Protein AF-A0A0D6LE52-F1 (afdb_monomer)

Secondary structure (DSSP, 8-state):
-PPP----------------HHHHHHHHHHT--HHHHHHHHHHH-SS------HHHHTS-HHHHHHHS-GGGSPPPGGG--SSS--SS---BSSS--SSSPBPPSSPPPPPP----PPTT-SS-TT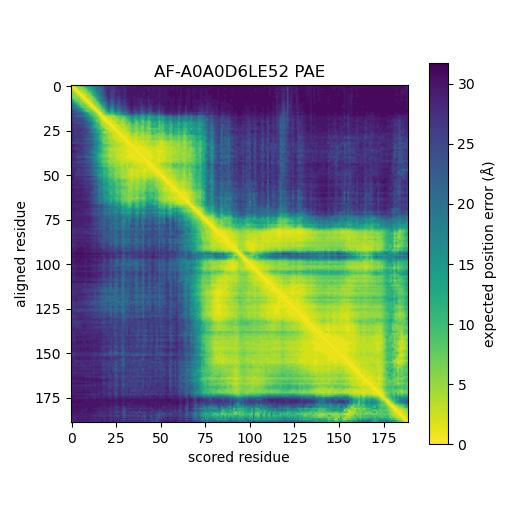TT----S---PPPS-HHHHHHHHHHH--EEEEE---GGGGG--SS-----S----EEEEE---

Nearest PDB structures (foldseek):
  3s3r-assembly2_B  TM=9.341E-01  e=1.257E-08  Schistosoma mansoni
  5ogq-assembly3_C  TM=9.200E-01  e=1.866E-08  Schistosoma mansoni
  1sp4-assembly1_B  TM=9.034E-01  e=5.717E-08  Bos taurus
  1the-assembly1_B-2  TM=9.015E-01  e=9.065E-08  Rattus norvegicus
  1qdq-assembly1_A  TM=8.859E-01  e=4.404E-07  Bos taurus

Organism: NCBI:txid53326

InterPro domains:
  IPR000668 Peptidase C1A, papain C-terminal [PF00112] (86-176)
  IPR000668 Peptidase C1A, papain C-terminal [SM00645] (20-189)
  IPR038765 Papain-like cysteine peptidase superfamily [SSF54001] (82-176)

pLDDT: mean 77.39, std 17.06, range [30.56, 97.38]

Radius of gyration: 26.75 Å; Cα contacts (8 Å, |Δi|>4): 126; chains: 1; bounding box: 63×82×51 Å

Solvent-accessible surface area (backbone atoms only — not comparable to full-atom values): 13052 Å² total; per-residue (Å²): 140,87,86,87,84,87,83,87,82,86,77,84,81,82,77,74,79,84,72,55,67,71,59,52,54,48,56,57,54,71,71,44,56,76,68,60,35,34,51,49,52,46,68,76,43,86,89,61,87,64,74,88,51,75,83,62,67,76,49,56,69,75,56,56,55,64,71,41,56,75,95,65,49,78,73,56,74,92,61,61,54,74,49,73,45,76,90,69,79,82,51,29,78,81,55,92,47,89,86,35,57,61,53,72,94,66,82,78,76,85,74,82,91,71,91,61,42,49,91,86,50,92,61,54,46,82,78,66,66,84,77,76,96,75,86,81,85,76,61,93,48,67,71,54,45,52,50,42,37,79,72,78,39,70,46,83,46,74,48,76,36,35,79,70,58,66,71,66,86,80,86,81,93,78,88,90,74,92,70,48,72,47,75,50,75,52,72,87,132

Sequence (189 aa):
MKFVVLAACVLAAVSATYIPPSKRVLREAEQLTGLELVEYVNKAQNLFKTSLSPRFAQYPDEIKKRLMGSKHVAIPEEFRAGCKPYPYAPCEHHDNATRYQPCPSDIYPTNKCEHSCQAGYPTSYENDKHFGATAYAVSRKVADIQKEIMTNGPVEVSYNVYEDFEHYTGGIYVVSRAVGNLTIRIEEK

Structure (mmCIF, N/CA/C/O backbone):
data_AF-A0A0D6LE52-F1
#
_entry.id   AF-A0A0D6LE52-F1
#
loop_
_atom_site.group_PDB
_atom_site.id
_atom_site.type_symbol
_atom_site.label_atom_id
_atom_site.label_alt_id
_atom_site.label_comp_id
_atom_site.label_asym_id
_atom_site.label_entity_id
_atom_site.label_seq_id
_atom_site.pdbx_PDB_ins_code
_atom_site.Cartn_x
_atom_site.Cartn_y
_a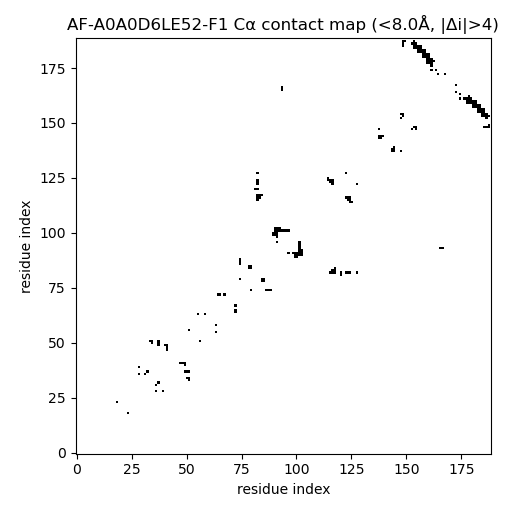tom_site.Cartn_z
_atom_site.occupancy
_atom_site.B_iso_or_equiv
_atom_site.auth_seq_id
_atom_site.auth_comp_id
_atom_site.auth_asym_id
_atom_site.auth_atom_id
_atom_site.pdbx_PDB_model_num
ATOM 1 N N . MET A 1 1 ? -41.280 -46.927 28.649 1.00 35.56 1 MET A N 1
ATOM 2 C CA . MET A 1 1 ? -40.261 -46.443 27.692 1.00 35.56 1 MET A CA 1
ATOM 3 C C . MET A 1 1 ? -40.964 -45.584 26.651 1.00 35.56 1 MET A C 1
ATOM 5 O O . MET A 1 1 ? -41.811 -46.108 25.944 1.00 35.56 1 MET A O 1
ATOM 9 N N . LYS A 1 2 ? -40.716 -44.268 26.631 1.00 30.56 2 LYS A N 1
ATOM 10 C CA . LYS A 1 2 ? -41.263 -43.330 25.634 1.00 30.56 2 LYS A CA 1
ATOM 11 C C . LYS A 1 2 ? -40.147 -43.007 24.637 1.00 30.56 2 LYS A C 1
ATOM 13 O O . LYS A 1 2 ? -39.092 -42.559 25.072 1.00 30.56 2 LYS A O 1
ATOM 18 N N . PHE A 1 3 ? -40.380 -43.237 23.347 1.00 33.97 3 PHE A N 1
ATOM 19 C CA . PHE A 1 3 ? -39.517 -42.762 22.266 1.00 33.97 3 PHE A CA 1
ATOM 20 C C . PHE A 1 3 ? -40.107 -41.488 21.651 1.00 33.97 3 PHE A C 1
ATOM 22 O O . PHE A 1 3 ? -41.316 -41.367 21.466 1.00 33.97 3 PHE A O 1
ATOM 29 N N . VAL A 1 4 ? -39.209 -40.544 21.396 1.00 37.66 4 VAL A N 1
ATOM 30 C CA . VAL A 1 4 ? -39.393 -39.213 20.811 1.00 37.66 4 VAL A CA 1
ATOM 31 C C . VAL A 1 4 ? -39.251 -39.312 19.293 1.00 37.66 4 VAL A C 1
ATOM 33 O O . VAL A 1 4 ? -38.293 -39.942 18.861 1.00 37.66 4 VAL A O 1
ATOM 36 N N . VAL A 1 5 ? -40.086 -38.616 18.506 1.00 37.94 5 VAL A N 1
ATOM 37 C CA . VAL A 1 5 ? -39.674 -38.074 17.192 1.00 37.94 5 VAL A CA 1
ATOM 38 C C . VAL A 1 5 ? -40.324 -36.703 16.928 1.00 37.94 5 VAL A C 1
ATOM 40 O O . VAL A 1 5 ? -41.537 -36.579 16.811 1.00 37.94 5 VAL A O 1
ATOM 43 N N . LEU A 1 6 ? -39.429 -35.710 16.888 1.00 36.81 6 LEU A N 1
ATOM 44 C CA . LEU A 1 6 ? -39.360 -34.408 16.205 1.00 36.81 6 LEU A CA 1
ATOM 45 C C . LEU A 1 6 ? -40.612 -33.725 15.611 1.00 36.81 6 LEU A C 1
ATOM 47 O O . LEU A 1 6 ? -41.174 -34.167 14.615 1.00 36.81 6 LEU A O 1
ATOM 51 N N . ALA A 1 7 ? -40.862 -32.500 16.093 1.00 38.03 7 ALA A N 1
ATOM 52 C CA . ALA A 1 7 ? -41.510 -31.421 15.346 1.00 38.03 7 ALA A CA 1
ATOM 53 C C . ALA A 1 7 ? -40.446 -30.391 14.917 1.00 38.03 7 ALA A C 1
ATOM 55 O O . ALA A 1 7 ? -39.718 -29.859 15.757 1.00 38.03 7 ALA A O 1
ATOM 56 N N . ALA A 1 8 ? -40.345 -30.120 13.615 1.00 38.25 8 ALA A N 1
ATOM 57 C CA . ALA A 1 8 ? -39.481 -29.086 13.053 1.00 38.25 8 ALA A CA 1
ATOM 58 C C . ALA A 1 8 ? -40.240 -27.749 12.984 1.00 38.25 8 ALA A C 1
ATOM 60 O O . ALA A 1 8 ? -41.153 -27.592 12.177 1.00 38.25 8 ALA A O 1
ATOM 61 N N . CYS A 1 9 ? -39.857 -26.778 13.817 1.00 34.44 9 CYS A N 1
ATOM 62 C CA . CYS A 1 9 ? -40.268 -25.382 13.662 1.00 34.44 9 CYS A CA 1
ATOM 63 C C . CYS A 1 9 ? -39.286 -24.671 12.725 1.00 34.44 9 CYS A C 1
ATOM 65 O O . CYS A 1 9 ? -38.156 -24.376 13.111 1.00 34.44 9 CYS A O 1
ATOM 67 N N . VAL A 1 10 ? -39.726 -24.364 11.506 1.00 44.38 10 VAL A N 1
ATOM 68 C CA . VAL A 1 10 ? -39.046 -23.406 10.627 1.00 44.38 10 VAL A CA 1
ATOM 69 C C . VAL A 1 10 ? -39.475 -22.005 11.063 1.00 44.38 10 VAL A C 1
ATOM 71 O O . VAL A 1 10 ? -40.564 -21.551 10.726 1.00 44.38 10 VAL A O 1
ATOM 74 N N . LEU A 1 11 ? -38.636 -21.321 11.842 1.00 42.09 11 LEU A N 1
ATOM 75 C CA . LEU A 1 11 ? -38.770 -19.883 12.076 1.00 42.09 11 LEU A CA 1
ATOM 76 C C . LEU A 1 11 ? -37.924 -19.150 11.033 1.00 42.09 11 LEU A C 1
ATOM 78 O O . LEU A 1 11 ? -36.702 -19.081 11.144 1.00 42.09 11 LEU A O 1
ATOM 82 N N . ALA A 1 12 ? -38.582 -18.603 10.014 1.00 44.22 12 ALA A N 1
ATOM 83 C CA . ALA A 1 12 ? -37.984 -17.599 9.148 1.00 44.22 12 ALA A CA 1
ATOM 84 C C . ALA A 1 12 ? -37.854 -16.287 9.942 1.00 44.22 12 ALA A C 1
ATOM 86 O O . ALA A 1 12 ? -38.848 -15.613 10.210 1.00 44.22 12 ALA A O 1
ATOM 87 N N . ALA A 1 13 ? -36.635 -15.933 10.346 1.00 47.59 13 ALA A N 1
ATOM 88 C CA . ALA A 1 13 ? -36.348 -14.629 10.927 1.00 47.59 13 ALA A CA 1
ATOM 89 C C . ALA A 1 13 ? -36.096 -13.619 9.798 1.00 47.59 13 ALA A C 1
ATOM 91 O O . ALA A 1 13 ? -35.039 -13.623 9.170 1.00 47.59 13 ALA A O 1
ATOM 92 N N . VAL A 1 14 ? -37.070 -12.743 9.543 1.00 47.25 14 VAL A N 1
ATOM 93 C CA . VAL A 1 14 ? -36.854 -11.509 8.779 1.00 47.25 14 VAL A CA 1
ATOM 94 C C . VAL A 1 14 ? -36.155 -10.525 9.716 1.00 47.25 14 VAL A C 1
ATOM 96 O O . VAL A 1 14 ? -36.789 -9.889 10.557 1.00 47.25 14 VAL A O 1
ATOM 99 N N . SER A 1 15 ? -34.834 -10.420 9.623 1.00 47.69 15 SER A N 1
ATOM 100 C CA . SER A 1 15 ? -34.057 -9.418 10.349 1.00 47.69 15 SER A CA 1
ATOM 101 C C . SER A 1 15 ? -34.220 -8.051 9.679 1.00 47.69 15 SER A C 1
ATOM 103 O O . SER A 1 15 ? -33.422 -7.643 8.840 1.00 47.69 15 SER A O 1
ATOM 105 N N . ALA A 1 16 ? -35.255 -7.307 10.080 1.00 54.25 16 ALA A N 1
ATOM 106 C CA . ALA A 1 16 ? -35.238 -5.855 9.943 1.00 54.25 16 ALA A CA 1
ATOM 107 C C . ALA A 1 16 ? -34.002 -5.340 10.700 1.00 54.25 16 ALA A C 1
ATOM 109 O O . ALA A 1 16 ? -33.892 -5.519 11.914 1.00 54.25 16 ALA A O 1
ATOM 110 N N . THR A 1 17 ? -33.030 -4.776 9.984 1.00 61.62 17 THR A N 1
ATOM 111 C CA . THR A 1 17 ? -31.760 -4.320 10.559 1.00 61.62 17 THR A CA 1
ATOM 112 C C . THR A 1 17 ? -32.027 -3.295 11.659 1.00 61.62 17 THR A C 1
ATOM 114 O O . THR A 1 17 ? -32.441 -2.168 11.379 1.00 61.62 17 THR A O 1
ATOM 117 N N . TYR A 1 18 ? -31.807 -3.676 12.916 1.00 66.38 18 TYR A N 1
ATOM 118 C CA . TYR A 1 18 ? -31.914 -2.768 14.051 1.00 66.38 18 TYR A CA 1
ATOM 119 C C . TYR A 1 18 ? -30.826 -1.692 13.940 1.00 66.38 18 TYR A C 1
ATOM 121 O O . TYR A 1 18 ? -29.635 -1.972 14.078 1.00 66.38 18 TYR A O 1
ATOM 129 N N . ILE A 1 19 ? -31.234 -0.453 13.656 1.00 57.97 19 ILE A N 1
ATOM 130 C CA . ILE A 1 19 ? -30.330 0.697 13.613 1.00 57.97 19 ILE A CA 1
ATOM 131 C C . ILE A 1 19 ? -30.276 1.288 15.025 1.00 57.97 19 ILE A C 1
ATOM 133 O O . ILE A 1 19 ? -31.310 1.743 15.520 1.00 57.97 19 ILE A O 1
ATOM 137 N N . PRO A 1 20 ? -29.103 1.318 15.681 1.00 61.28 20 PRO A N 1
ATOM 138 C CA . PRO A 1 20 ? -28.990 1.903 17.005 1.00 61.28 20 PRO A CA 1
ATOM 139 C C . PRO A 1 20 ? -29.353 3.400 16.957 1.00 61.28 20 PRO A C 1
ATOM 141 O O . PRO A 1 20 ? -28.996 4.078 15.987 1.00 61.28 20 PRO A O 1
ATOM 144 N N . PRO A 1 21 ? -30.015 3.944 17.995 1.00 61.69 21 PRO A N 1
ATOM 145 C CA . PRO A 1 21 ? -30.499 5.327 18.012 1.00 61.69 21 PRO A CA 1
ATOM 146 C C . PRO A 1 21 ? -29.420 6.365 17.685 1.00 61.69 21 PRO A C 1
ATOM 148 O O . PRO A 1 21 ? -29.677 7.304 16.941 1.00 61.69 21 PRO A O 1
ATOM 151 N N . SER A 1 22 ? -28.185 6.147 18.148 1.00 58.00 22 SER A N 1
ATOM 152 C CA . SER A 1 22 ? -27.044 7.020 17.848 1.00 58.00 22 SER A CA 1
ATOM 153 C C . SER A 1 22 ? -26.731 7.114 16.352 1.00 58.00 22 SER A C 1
ATOM 155 O O . SER A 1 22 ? -26.428 8.194 15.856 1.00 58.00 22 SER A O 1
ATOM 157 N N . LYS A 1 23 ? -26.856 6.009 15.605 1.00 60.94 23 LYS A N 1
ATOM 158 C CA . LYS A 1 23 ? -26.668 6.003 14.146 1.00 60.94 23 LYS A CA 1
ATOM 159 C C . LYS A 1 23 ? -27.831 6.662 13.410 1.00 60.94 23 LYS A C 1
ATOM 161 O O . LYS A 1 23 ? -27.607 7.252 12.361 1.00 60.94 23 LYS A O 1
ATOM 166 N N . ARG A 1 24 ? -29.057 6.576 13.937 1.00 65.31 24 ARG A N 1
ATOM 167 C CA . ARG A 1 24 ? -30.214 7.275 13.355 1.00 65.31 24 ARG A CA 1
ATOM 168 C C . ARG A 1 24 ? -30.065 8.792 13.500 1.00 65.31 24 ARG A C 1
ATOM 170 O O . ARG A 1 24 ? -30.196 9.500 12.513 1.00 65.31 24 ARG A O 1
ATOM 177 N N . VAL A 1 25 ? -29.685 9.250 14.692 1.00 70.25 25 VAL A N 1
ATOM 178 C CA . VAL A 1 25 ? -29.407 10.664 14.985 1.00 70.25 25 VAL A CA 1
ATOM 179 C C . VAL A 1 25 ? -28.283 11.216 14.099 1.00 70.25 25 VAL A C 1
ATOM 181 O O . VAL A 1 25 ? -28.394 12.326 13.591 1.00 70.25 25 VAL A O 1
ATOM 184 N N . LEU A 1 26 ? -27.229 10.429 13.849 1.00 68.31 26 LEU A N 1
ATOM 185 C CA . LEU A 1 26 ? -26.165 10.814 12.913 1.00 68.31 26 LEU A CA 1
ATOM 186 C C . LEU A 1 26 ? -26.675 10.952 11.472 1.00 68.31 26 LEU A C 1
ATOM 188 O O . LEU A 1 26 ? -26.370 11.950 10.833 1.00 68.31 26 LEU A O 1
ATOM 192 N N . ARG A 1 27 ? -27.499 10.016 10.986 1.00 71.19 27 ARG A N 1
ATOM 193 C CA . ARG A 1 27 ? -28.079 10.090 9.632 1.00 71.19 27 ARG A CA 1
ATOM 194 C C . ARG A 1 27 ? -29.032 11.269 9.443 1.00 71.19 27 ARG A C 1
ATOM 196 O O . ARG A 1 27 ? -29.072 11.850 8.367 1.00 71.19 27 ARG A O 1
ATOM 203 N N . GLU A 1 28 ? -29.805 11.610 10.471 1.00 76.25 28 GLU A N 1
ATOM 204 C CA . GLU A 1 28 ? -30.678 12.790 10.447 1.00 76.25 28 GLU A CA 1
ATOM 205 C C . GLU A 1 28 ? -29.843 14.077 10.436 1.00 76.25 28 GLU A C 1
ATOM 207 O O . GLU A 1 28 ? -30.093 14.966 9.628 1.00 76.25 28 GLU A O 1
ATOM 212 N N . ALA A 1 29 ? -28.794 14.149 11.260 1.00 75.94 29 ALA A N 1
ATOM 213 C CA . ALA A 1 29 ? -27.884 15.292 11.296 1.00 75.94 29 ALA A CA 1
ATOM 214 C C . ALA A 1 29 ? -27.054 15.457 10.007 1.00 75.94 29 ALA A C 1
ATOM 216 O O . ALA A 1 29 ? -26.742 16.585 9.635 1.00 75.94 29 ALA A O 1
ATOM 217 N N . GLU A 1 30 ? -26.722 14.363 9.312 1.00 76.69 30 GLU A N 1
ATOM 218 C CA . GLU A 1 30 ? -26.006 14.367 8.023 1.00 76.69 30 GLU A CA 1
ATOM 219 C C . GLU A 1 30 ? -26.780 15.079 6.903 1.00 76.69 30 GLU A C 1
ATOM 221 O O . GLU A 1 30 ? -26.167 15.567 5.954 1.00 76.69 30 GLU A O 1
ATOM 226 N N . GLN A 1 31 ? -28.110 15.159 7.005 1.00 83.12 31 GLN A N 1
ATOM 227 C CA . GLN A 1 31 ? -28.959 15.838 6.020 1.00 83.12 31 GLN A CA 1
ATOM 228 C C . GLN A 1 31 ? -29.149 17.332 6.315 1.00 83.12 31 GLN A C 1
ATOM 230 O O . GLN A 1 31 ? -29.593 18.076 5.440 1.00 83.12 31 GLN A O 1
ATOM 235 N N . LEU A 1 32 ? -28.812 17.785 7.526 1.00 85.06 32 LEU A N 1
ATOM 236 C CA . LEU A 1 32 ? -28.982 19.178 7.926 1.00 85.06 32 LEU A CA 1
ATOM 237 C C . LEU A 1 32 ? -27.877 20.048 7.331 1.00 85.06 32 LEU A C 1
ATOM 239 O O . LEU A 1 32 ? -26.691 19.719 7.379 1.00 85.06 32 LEU A O 1
ATOM 243 N N . THR A 1 33 ? -28.255 21.220 6.830 1.00 82.44 33 THR A N 1
ATOM 244 C CA . THR A 1 33 ? -27.301 22.209 6.314 1.00 82.44 33 THR A CA 1
ATOM 245 C C . THR A 1 33 ? -27.617 23.605 6.844 1.00 82.44 33 THR A C 1
ATOM 247 O O . THR A 1 33 ? -28.667 23.849 7.439 1.00 82.44 33 THR A O 1
ATOM 250 N N . GLY A 1 34 ? -26.680 24.539 6.676 1.00 82.62 34 GLY A N 1
ATOM 251 C CA . GLY A 1 34 ? -26.899 25.946 7.014 1.00 82.62 34 GLY A CA 1
ATOM 252 C C . GLY A 1 34 ? -27.352 26.175 8.462 1.00 82.62 34 GLY A C 1
ATOM 253 O O . GLY A 1 34 ? -26.719 25.700 9.404 1.00 82.62 34 GLY A O 1
ATOM 254 N N . LEU A 1 35 ? -28.426 26.952 8.633 1.00 88.12 35 LEU A N 1
ATOM 255 C CA . LEU A 1 35 ? -28.957 27.339 9.946 1.00 88.12 35 LEU A CA 1
ATOM 256 C C . LEU A 1 35 ? -29.537 26.156 10.729 1.00 88.12 35 LEU A C 1
ATOM 258 O O . LEU A 1 35 ? -29.391 26.117 11.948 1.00 88.12 35 LEU A O 1
ATOM 262 N N . GLU A 1 36 ? -30.130 25.180 10.045 1.00 89.06 36 GLU A N 1
ATOM 263 C CA . GLU A 1 36 ? -30.746 24.013 10.686 1.00 89.06 36 GLU A CA 1
ATOM 264 C C . GLU A 1 36 ? -29.693 23.146 11.379 1.00 89.06 36 GLU A C 1
ATOM 266 O O . GLU A 1 36 ? -29.871 22.716 12.520 1.00 89.06 36 GLU A O 1
ATOM 271 N N . LEU A 1 37 ? -28.537 22.966 10.731 1.00 87.44 37 LEU A N 1
ATOM 272 C CA . LEU A 1 37 ? -27.403 22.271 11.332 1.00 87.44 37 LEU A CA 1
ATOM 273 C C . LEU A 1 37 ? -26.866 23.030 12.554 1.00 87.44 37 LEU A C 1
ATOM 275 O O . LEU A 1 37 ? -26.538 22.421 13.570 1.00 87.44 37 LEU A O 1
ATOM 279 N N . VAL A 1 38 ? -26.798 24.362 12.477 1.00 87.31 38 VAL A N 1
ATOM 280 C CA . VAL A 1 38 ? -26.351 25.209 13.594 1.00 87.31 38 VAL A CA 1
ATOM 281 C C . VAL A 1 38 ? -27.289 25.085 14.793 1.00 87.31 38 VAL A C 1
ATOM 283 O O . VAL A 1 38 ? -26.822 24.956 15.927 1.00 87.31 38 VAL A O 1
ATOM 286 N N . GLU A 1 39 ? -28.599 25.111 14.564 1.00 92.75 39 GLU A N 1
ATOM 287 C CA . GLU A 1 39 ? -29.595 24.961 15.623 1.00 92.75 39 GLU A CA 1
ATOM 288 C C . GLU A 1 39 ? -29.518 23.574 16.263 1.00 92.75 39 GLU A C 1
ATOM 290 O O . GLU A 1 39 ? -29.444 23.460 17.490 1.00 92.75 39 GLU A O 1
ATOM 295 N N . TYR A 1 40 ? -29.437 22.527 15.442 1.00 90.69 40 TYR A N 1
ATOM 296 C CA . TYR A 1 40 ? -29.275 21.160 15.916 1.00 90.69 40 TYR A CA 1
ATOM 297 C C . TYR A 1 40 ? -28.018 20.997 16.779 1.00 90.69 40 TYR A C 1
ATOM 299 O O . TYR A 1 40 ? -28.107 20.476 17.890 1.00 90.69 40 TYR A O 1
ATOM 307 N N . VAL A 1 41 ? -26.859 21.483 16.322 1.00 88.00 41 VAL A N 1
ATOM 308 C CA . VAL A 1 41 ? -25.595 21.367 17.069 1.00 88.00 41 VAL A CA 1
ATOM 309 C C . VAL A 1 41 ? -25.673 22.109 18.404 1.00 88.00 41 VAL A C 1
ATOM 311 O O . VAL A 1 41 ? -25.275 21.555 19.424 1.00 88.00 41 VAL A O 1
ATOM 314 N N . ASN A 1 42 ? -26.229 23.322 18.434 1.00 91.94 42 ASN A N 1
ATOM 315 C CA . ASN A 1 42 ? -26.399 24.083 19.679 1.00 91.94 42 ASN A CA 1
ATOM 316 C C . ASN A 1 42 ? -27.411 23.447 20.648 1.00 91.94 42 ASN A C 1
ATOM 318 O O . ASN A 1 42 ? -27.353 23.705 21.848 1.00 91.94 42 ASN A O 1
ATOM 322 N N . LYS A 1 43 ? -28.351 22.641 20.142 1.00 93.06 43 LYS A N 1
ATOM 323 C CA . LYS A 1 43 ? -29.318 21.895 20.957 1.00 93.06 43 LYS A CA 1
ATOM 324 C C . LYS A 1 43 ? -28.753 20.565 21.462 1.00 93.06 43 LYS A C 1
ATOM 326 O O . LYS A 1 43 ? -29.075 20.146 22.570 1.00 93.06 43 LYS A O 1
ATOM 331 N N . ALA A 1 44 ? -27.946 19.889 20.647 1.00 89.00 44 ALA A N 1
ATOM 332 C CA . ALA A 1 44 ? -27.435 18.546 20.917 1.00 89.00 44 ALA A CA 1
ATOM 333 C C . ALA A 1 44 ? -26.219 18.523 21.861 1.00 89.00 44 ALA A C 1
ATOM 335 O O . ALA A 1 44 ? -25.907 17.475 22.424 1.00 89.00 44 ALA A O 1
ATOM 336 N N . GLN A 1 45 ? -25.531 19.652 22.047 1.00 86.50 45 GLN A N 1
ATOM 337 C CA . GLN A 1 45 ? -24.420 19.788 22.992 1.00 86.50 45 GLN A CA 1
ATOM 338 C C . GLN A 1 45 ? -24.424 21.163 23.676 1.00 86.50 45 GLN A C 1
ATOM 340 O O . GLN A 1 45 ? -25.055 22.098 23.197 1.00 86.50 45 GLN A O 1
ATOM 345 N N . ASN A 1 46 ? -23.697 21.289 24.791 1.00 90.56 46 ASN A N 1
ATOM 346 C CA . ASN A 1 46 ? -23.529 22.536 25.554 1.00 90.56 46 ASN A CA 1
ATOM 347 C C . ASN A 1 46 ? -22.057 22.967 25.758 1.00 90.56 46 ASN A C 1
ATOM 349 O O . ASN A 1 46 ? -21.776 23.847 26.570 1.00 90.56 46 ASN A O 1
ATOM 353 N N . LEU A 1 47 ? -21.116 22.339 25.053 1.00 88.44 47 LEU A N 1
ATOM 354 C CA . LEU A 1 47 ? -19.672 22.569 25.147 1.00 88.44 47 LEU A CA 1
ATOM 355 C C . LEU A 1 47 ? -19.222 23.834 24.405 1.00 88.44 47 LEU A C 1
ATOM 357 O O . LEU A 1 47 ? -18.239 24.462 24.794 1.00 88.44 47 LEU A O 1
ATOM 361 N N . PHE A 1 48 ? -19.910 24.203 23.324 1.00 89.19 48 PHE A N 1
ATOM 362 C CA . PHE A 1 48 ? -19.581 25.376 22.514 1.00 89.19 48 PHE A CA 1
ATOM 363 C C . PHE A 1 48 ? -20.816 25.925 21.799 1.00 89.19 48 PHE A C 1
ATOM 365 O O . PHE A 1 48 ? -21.783 25.206 21.563 1.00 89.19 48 PHE A O 1
ATOM 372 N N . LYS A 1 49 ? -20.765 27.204 21.408 1.00 88.69 49 LYS A N 1
ATOM 373 C CA . LYS A 1 49 ? -21.783 27.815 20.545 1.00 88.69 49 LYS A CA 1
ATOM 374 C C . LYS A 1 49 ? -21.325 27.806 19.093 1.00 88.69 49 LYS A C 1
ATOM 376 O O . LYS A 1 49 ? -20.220 28.248 18.787 1.00 88.69 49 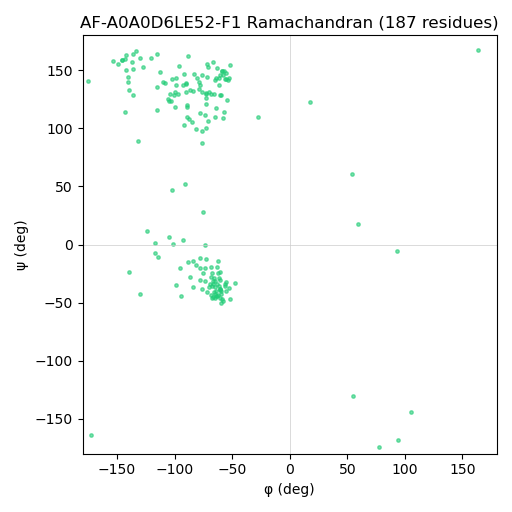LYS A O 1
ATOM 381 N N . THR A 1 50 ? -22.182 27.330 18.203 1.00 84.00 50 THR A N 1
ATOM 382 C CA . THR A 1 50 ? -21.966 27.319 16.753 1.00 84.00 50 THR A CA 1
ATOM 383 C C . THR A 1 50 ? -22.751 28.451 16.099 1.00 84.00 50 THR A C 1
ATOM 385 O O . THR A 1 50 ? -23.872 28.752 16.506 1.00 84.00 50 THR A O 1
ATOM 388 N N . SER A 1 51 ? -22.174 29.075 15.074 1.00 87.62 51 SER A N 1
ATOM 389 C CA . SER A 1 51 ? -22.833 30.077 14.235 1.00 87.62 51 SER A CA 1
ATOM 390 C C . SER A 1 51 ? -22.338 29.978 12.791 1.00 87.62 51 SER A C 1
ATOM 392 O O . SER A 1 51 ? -21.260 29.441 12.525 1.00 87.62 51 SER A O 1
ATOM 394 N N . LEU A 1 52 ? -23.127 30.496 11.845 1.00 83.81 52 LEU A N 1
ATOM 395 C CA . LEU A 1 52 ? -22.675 30.639 10.464 1.00 83.81 52 LEU A CA 1
ATOM 396 C C . LEU A 1 52 ? -21.665 31.783 10.367 1.00 83.81 52 LEU A C 1
ATOM 398 O O . LEU A 1 52 ? -21.919 32.896 10.823 1.00 83.81 52 LEU A O 1
ATOM 402 N N . SER A 1 53 ? -20.532 31.514 9.724 1.00 80.31 53 SER A N 1
ATOM 403 C CA . SER A 1 53 ? -19.557 32.544 9.384 1.00 80.31 53 SER A CA 1
ATOM 404 C C . SER A 1 53 ? -19.887 33.126 8.006 1.00 80.31 53 SER A C 1
ATOM 406 O O . SER A 1 53 ? -19.823 32.384 7.019 1.00 80.31 53 SER A O 1
ATOM 408 N N . PRO A 1 54 ? -20.162 34.440 7.891 1.00 79.69 54 PRO A N 1
ATOM 409 C CA . PRO A 1 54 ? -20.397 35.094 6.600 1.00 79.69 54 PRO A CA 1
ATOM 410 C C . PRO A 1 54 ? -19.220 34.895 5.639 1.00 79.69 54 PRO A C 1
ATOM 412 O O . PRO A 1 54 ? -19.400 34.654 4.449 1.00 79.69 54 PRO A O 1
ATOM 415 N N . ARG A 1 55 ? -18.002 34.889 6.195 1.00 78.12 55 ARG A N 1
ATOM 416 C CA . ARG A 1 55 ? -16.754 34.664 5.464 1.00 78.12 55 ARG A CA 1
ATOM 417 C C . ARG A 1 55 ? -16.656 33.264 4.863 1.00 78.12 55 ARG A C 1
ATOM 419 O O . ARG A 1 55 ? -16.012 33.105 3.834 1.00 78.12 55 ARG A O 1
ATOM 426 N N . PHE A 1 56 ? -17.253 32.253 5.496 1.00 71.94 56 PHE A N 1
ATOM 427 C CA . PHE A 1 56 ? -17.212 30.879 4.989 1.00 71.94 56 PHE A CA 1
ATOM 428 C C . PHE A 1 56 ? -18.435 30.508 4.141 1.00 71.94 56 PHE A C 1
ATOM 430 O O . PHE A 1 56 ? -18.344 29.597 3.321 1.00 71.94 56 PHE A O 1
ATOM 437 N N . ALA A 1 57 ? -19.547 31.238 4.273 1.00 73.38 57 ALA A N 1
ATOM 438 C CA . ALA A 1 57 ? -20.752 31.044 3.465 1.00 73.38 57 ALA A CA 1
ATOM 439 C C . ALA A 1 57 ? -20.516 31.313 1.966 1.00 73.38 57 ALA A C 1
ATOM 441 O O . ALA A 1 57 ? -21.077 30.620 1.124 1.00 73.38 57 ALA A O 1
ATOM 442 N N . GLN A 1 58 ? -19.640 32.271 1.655 1.00 79.88 58 GLN A N 1
ATOM 443 C CA . GLN A 1 58 ? -19.281 32.688 0.293 1.00 79.88 58 GLN A CA 1
ATOM 444 C C . GLN A 1 58 ? -18.398 31.693 -0.479 1.00 79.88 58 GLN A C 1
ATOM 446 O O . GLN A 1 58 ? -18.219 31.854 -1.684 1.00 79.88 58 GLN A O 1
ATOM 451 N N . TYR A 1 59 ? -17.813 30.688 0.182 1.00 77.81 59 TYR A N 1
ATOM 452 C CA . TYR A 1 59 ? -16.966 29.718 -0.511 1.00 77.81 59 TYR A CA 1
ATOM 453 C C . TYR A 1 59 ? -17.792 28.603 -1.173 1.00 77.81 59 TYR A C 1
ATOM 455 O O . TYR A 1 59 ? -18.795 28.166 -0.601 1.00 77.81 59 TYR A O 1
ATOM 463 N N . PRO A 1 60 ? -17.348 28.080 -2.330 1.00 78.75 60 PRO A N 1
ATOM 464 C CA . PRO A 1 60 ? -17.896 26.855 -2.906 1.00 78.75 60 PRO A CA 1
ATOM 465 C C . PRO A 1 60 ? -17.781 25.673 -1.934 1.00 78.75 60 PRO A C 1
ATOM 467 O O . PRO A 1 60 ? -16.826 25.591 -1.154 1.00 78.75 60 PRO A O 1
ATOM 470 N N . ASP A 1 61 ? -18.717 24.726 -1.997 1.00 71.38 61 ASP A N 1
ATOM 471 C CA . ASP A 1 61 ? -18.754 23.578 -1.077 1.00 71.38 61 ASP A CA 1
ATOM 472 C C . ASP A 1 61 ? -17.505 22.692 -1.174 1.00 71.38 61 ASP A C 1
ATOM 474 O O . ASP A 1 61 ? -17.053 22.122 -0.182 1.00 71.38 61 ASP A O 1
ATOM 478 N N . GLU A 1 62 ? -16.872 22.654 -2.343 1.00 67.31 62 GLU A N 1
ATOM 479 C CA . GLU A 1 62 ? -15.580 22.003 -2.576 1.00 67.31 62 GLU A CA 1
ATOM 480 C C . GLU A 1 62 ? -14.459 22.603 -1.718 1.00 67.31 62 GLU A C 1
ATOM 482 O O . GLU A 1 62 ? -13.621 21.875 -1.188 1.00 67.31 62 GLU A O 1
ATOM 487 N N . ILE A 1 63 ? -14.462 23.926 -1.528 1.00 69.75 63 ILE A N 1
ATOM 488 C CA . ILE A 1 63 ? -13.496 24.627 -0.677 1.00 69.75 63 ILE A CA 1
ATOM 489 C C . ILE A 1 63 ? -13.844 24.422 0.797 1.00 69.75 63 ILE A C 1
ATOM 491 O O . ILE A 1 63 ? -12.948 24.192 1.608 1.00 69.75 63 ILE A O 1
ATOM 495 N N . LYS A 1 64 ? -15.135 24.415 1.152 1.00 70.88 64 LYS A N 1
ATOM 496 C CA . LY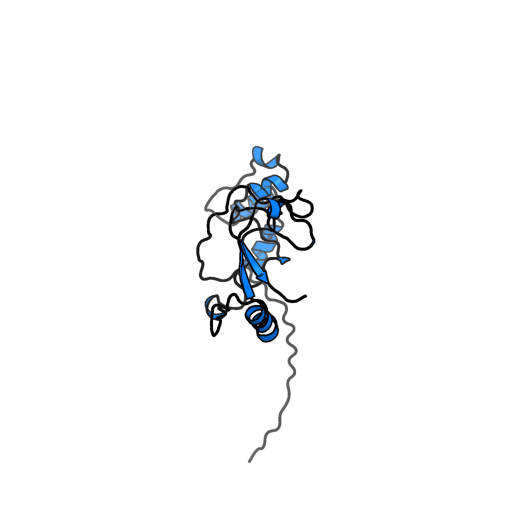S A 1 64 ? -15.578 24.129 2.528 1.00 70.88 64 LYS A CA 1
ATOM 497 C C . LYS A 1 64 ? -15.145 22.733 2.988 1.00 70.88 64 LYS A C 1
ATOM 499 O O . LYS A 1 64 ? -14.679 22.591 4.115 1.00 70.88 64 LYS A O 1
ATOM 504 N N . LYS A 1 65 ? -15.201 21.724 2.109 1.00 62.81 65 LYS A N 1
ATOM 505 C CA . LYS A 1 65 ? -14.711 20.358 2.390 1.00 62.81 65 LYS A CA 1
ATOM 506 C C . LYS A 1 65 ? -13.212 20.309 2.705 1.00 62.81 65 LYS A C 1
ATOM 508 O O . LYS A 1 65 ? -12.798 19.476 3.500 1.00 62.81 65 LYS A O 1
ATOM 513 N N . ARG A 1 66 ? -12.410 21.222 2.141 1.00 60.69 66 ARG A N 1
ATOM 514 C CA . ARG A 1 66 ? -10.957 21.328 2.391 1.00 60.69 66 ARG A CA 1
ATOM 515 C C . ARG A 1 66 ? -10.613 22.011 3.717 1.00 60.69 66 ARG A C 1
ATOM 517 O O . ARG A 1 66 ? -9.507 21.836 4.216 1.00 60.69 66 ARG A O 1
ATOM 524 N N . LEU A 1 67 ? -11.540 22.784 4.291 1.00 64.38 67 LEU A N 1
ATOM 525 C CA . LEU A 1 67 ? -11.372 23.395 5.618 1.00 64.38 67 LEU A CA 1
ATOM 526 C C . LEU A 1 67 ? -11.511 22.362 6.746 1.00 64.38 67 LEU A C 1
ATOM 528 O O . LEU A 1 67 ? -11.031 22.578 7.859 1.00 64.38 67 LEU A O 1
ATOM 532 N N . MET A 1 68 ? -12.139 21.223 6.453 1.00 55.22 68 MET A N 1
ATOM 533 C CA . MET A 1 68 ? -12.170 20.072 7.340 1.00 55.22 68 MET A CA 1
ATOM 534 C C . MET A 1 68 ? -10.817 19.362 7.224 1.00 55.22 68 MET A C 1
ATOM 536 O O . MET A 1 68 ? -10.471 18.857 6.162 1.00 55.22 68 MET A O 1
ATOM 540 N N . GLY A 1 69 ? -10.016 19.362 8.299 1.00 49.75 69 GLY A N 1
ATOM 541 C CA . GLY A 1 69 ? -8.698 18.707 8.286 1.00 49.75 69 GLY A CA 1
ATOM 542 C C . GLY A 1 69 ? -8.777 17.257 7.790 1.00 49.75 69 GLY A C 1
ATOM 543 O O . GLY A 1 69 ? -9.818 16.630 7.950 1.00 49.75 69 GLY A O 1
ATOM 544 N N . SER A 1 70 ? -7.688 16.714 7.234 1.00 51.03 70 SER A N 1
ATOM 545 C CA . SER A 1 70 ? -7.6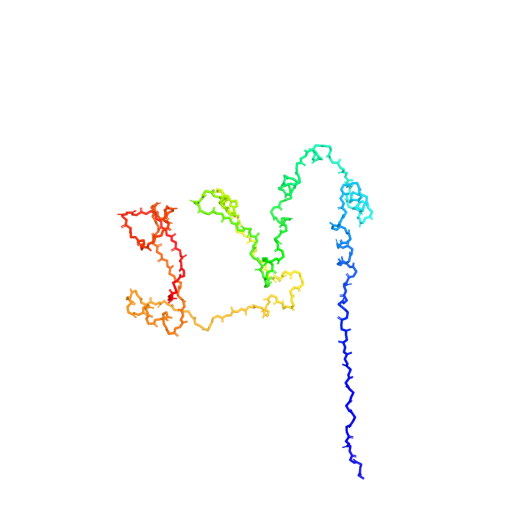41 15.395 6.565 1.00 51.03 70 SER A CA 1
ATOM 546 C C . SER A 1 70 ? -8.305 14.251 7.343 1.00 51.03 70 SER A C 1
ATOM 548 O O . SER A 1 70 ? -8.956 13.402 6.748 1.00 51.03 70 SER A O 1
ATOM 550 N N . LYS A 1 71 ? -8.245 14.282 8.680 1.00 46.94 71 LYS A N 1
ATOM 551 C CA . LYS A 1 71 ? -8.954 13.347 9.576 1.00 46.94 71 LYS A CA 1
ATOM 552 C C . LYS A 1 71 ? -10.493 13.372 9.490 1.00 46.94 71 LYS A C 1
ATOM 554 O O . LYS A 1 71 ? -11.139 12.492 10.044 1.00 46.94 71 LYS A O 1
ATOM 559 N N . HIS A 1 72 ? -11.080 14.391 8.869 1.00 50.00 72 HIS A N 1
ATOM 560 C CA . HIS A 1 72 ? -12.522 14.596 8.714 1.00 50.00 72 HIS A CA 1
ATOM 561 C C . HIS A 1 72 ? -12.964 14.587 7.242 1.00 50.00 72 HIS A C 1
ATOM 563 O O . HIS A 1 72 ? -14.146 14.790 6.965 1.00 50.00 72 HIS A O 1
ATOM 569 N N . VAL A 1 73 ? -12.041 14.371 6.297 1.00 57.06 73 VAL A N 1
ATOM 570 C CA . VAL A 1 73 ? -12.410 14.071 4.913 1.00 57.06 73 VAL A CA 1
ATOM 571 C C . VAL A 1 73 ? -12.927 12.638 4.914 1.00 57.06 73 VAL A C 1
ATOM 573 O O . VAL A 1 73 ? -12.186 11.701 5.200 1.00 57.06 73 VAL A O 1
ATOM 576 N N . ALA A 1 74 ? -14.225 12.469 4.674 1.00 57.56 74 ALA A N 1
ATOM 577 C CA . ALA A 1 74 ? -14.821 11.146 4.607 1.00 57.56 74 ALA A CA 1
ATOM 578 C C . ALA A 1 74 ? -14.218 10.383 3.419 1.00 57.56 74 ALA A C 1
ATOM 580 O O . ALA A 1 74 ? -14.373 10.801 2.272 1.00 57.56 74 ALA A O 1
ATOM 581 N N . ILE A 1 75 ? -13.533 9.272 3.701 1.00 59.78 75 ILE A N 1
ATOM 582 C CA . ILE A 1 75 ? -13.174 8.297 2.669 1.00 59.78 75 ILE A CA 1
ATOM 583 C C . ILE A 1 75 ? -14.493 7.783 2.076 1.00 59.78 75 ILE A C 1
ATOM 585 O O . ILE A 1 75 ? -15.366 7.386 2.862 1.00 59.78 75 ILE A O 1
ATOM 589 N N . PRO A 1 76 ? -14.660 7.803 0.741 1.00 64.50 76 PRO A N 1
ATOM 590 C CA . PRO A 1 76 ? -15.858 7.275 0.102 1.00 64.50 76 PRO A CA 1
ATOM 591 C C . PRO A 1 76 ? -16.151 5.839 0.562 1.00 64.50 76 PRO A C 1
ATOM 593 O O . PRO A 1 76 ? -15.223 5.067 0.816 1.00 64.50 76 PRO A O 1
ATOM 596 N N . GLU A 1 77 ? -17.429 5.491 0.728 1.00 65.62 77 GLU A N 1
ATOM 597 C CA . GLU A 1 77 ? -17.848 4.204 1.307 1.00 65.62 77 GLU A CA 1
ATOM 598 C C . GLU A 1 77 ? -17.260 3.013 0.535 1.00 65.62 77 GLU A C 1
ATOM 600 O O . GLU A 1 77 ? -16.844 2.028 1.146 1.00 65.62 77 GLU A O 1
ATOM 605 N N . GLU A 1 78 ? -17.102 3.153 -0.781 1.00 68.25 78 GLU A N 1
ATOM 606 C CA . GLU A 1 78 ? -16.489 2.160 -1.662 1.00 68.25 78 GLU A CA 1
ATOM 607 C C . GLU A 1 78 ? -15.026 1.820 -1.321 1.00 68.25 78 GLU A C 1
ATOM 609 O O . GLU A 1 78 ? -14.569 0.721 -1.630 1.00 68.25 78 GLU A O 1
ATOM 614 N N . PHE A 1 79 ? -14.294 2.715 -0.650 1.00 69.56 79 PHE A N 1
ATOM 615 C CA . PHE A 1 79 ? -12.900 2.496 -0.239 1.00 69.56 79 PHE A CA 1
ATOM 616 C C . PHE A 1 79 ? -12.769 2.131 1.247 1.00 69.56 79 PHE A C 1
ATOM 618 O O . PHE A 1 79 ? -11.664 1.897 1.740 1.00 69.56 79 PHE A O 1
ATOM 625 N N . ARG A 1 80 ? -13.883 2.044 1.984 1.00 73.62 80 ARG A N 1
ATOM 626 C CA . ARG A 1 80 ? -13.911 1.709 3.417 1.00 73.62 80 ARG A CA 1
ATOM 627 C C . ARG A 1 80 ? -14.055 0.208 3.661 1.00 73.62 80 ARG A C 1
ATOM 629 O O . ARG A 1 80 ? -14.898 -0.228 4.444 1.00 73.62 80 ARG A O 1
ATOM 636 N N . ALA A 1 81 ? -13.196 -0.586 3.030 1.00 84.50 81 ALA A N 1
ATOM 637 C CA . ALA A 1 81 ? -13.170 -2.037 3.194 1.00 84.50 81 ALA A CA 1
ATOM 638 C C . ALA A 1 81 ? -12.197 -2.493 4.303 1.00 84.50 81 ALA A C 1
ATOM 640 O O . ALA A 1 81 ? -11.144 -1.892 4.514 1.00 84.50 81 ALA A O 1
ATOM 641 N N . GLY A 1 82 ? -12.543 -3.588 4.992 1.00 91.62 82 GLY A N 1
ATOM 642 C CA . GLY A 1 82 ? -11.689 -4.254 5.990 1.00 91.62 82 GLY A CA 1
ATOM 643 C C . GLY A 1 82 ? -11.621 -3.574 7.366 1.00 91.62 82 GLY A C 1
ATOM 644 O O . GLY A 1 82 ? -12.328 -2.601 7.638 1.00 91.62 82 GLY A O 1
ATOM 645 N N . CYS A 1 83 ? -10.765 -4.091 8.255 1.00 94.62 83 CYS A N 1
ATOM 646 C CA . CYS A 1 83 ? -10.566 -3.534 9.600 1.00 94.62 83 CYS A CA 1
ATOM 647 C C . CYS A 1 83 ? -9.972 -2.119 9.569 1.00 94.62 83 CYS A C 1
ATOM 649 O O . CYS A 1 83 ? -10.414 -1.245 10.319 1.00 94.62 83 CYS A O 1
ATOM 651 N N . LYS A 1 84 ? -8.982 -1.881 8.701 1.00 92.25 84 LYS A N 1
ATOM 652 C CA . LYS A 1 84 ? -8.234 -0.619 8.611 1.00 92.25 84 LYS A CA 1
ATOM 653 C C . LYS A 1 84 ? -8.137 -0.126 7.165 1.00 92.25 84 LYS A C 1
ATOM 655 O O . LYS 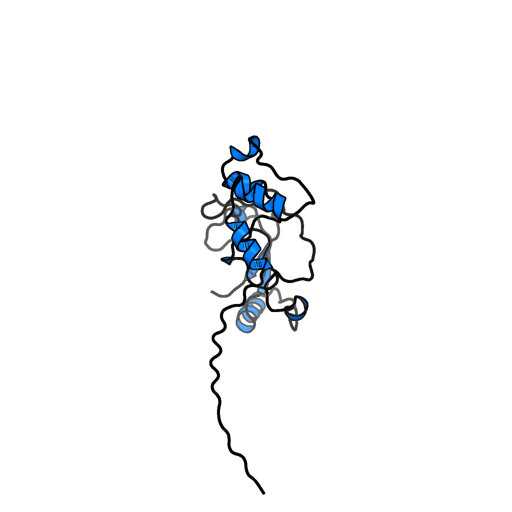A 1 84 ? -7.168 -0.454 6.483 1.00 92.25 84 LYS A O 1
ATOM 660 N N . PRO A 1 85 ? -9.113 0.672 6.706 1.00 90.88 85 PRO A N 1
ATOM 661 C CA . PRO A 1 85 ? -9.039 1.333 5.410 1.00 90.88 85 PRO A CA 1
ATOM 662 C C . PRO A 1 85 ? -7.816 2.244 5.298 1.00 90.88 85 PRO A C 1
ATOM 664 O O . PRO A 1 85 ? -7.382 2.842 6.287 1.00 90.88 85 PRO A O 1
ATOM 667 N N . TYR A 1 86 ? -7.291 2.383 4.082 1.00 89.19 86 TYR A N 1
ATOM 668 C CA . TYR A 1 86 ? -6.192 3.302 3.813 1.00 89.19 86 TYR A CA 1
ATOM 669 C C . TYR A 1 86 ? -6.658 4.758 4.012 1.00 89.19 86 TYR A C 1
ATOM 671 O O . TYR A 1 86 ? -7.708 5.128 3.486 1.00 89.19 86 TYR A O 1
ATOM 679 N N . PRO A 1 87 ? -5.928 5.592 4.778 1.00 84.38 87 PRO A N 1
ATOM 680 C CA . PRO A 1 87 ? -6.427 6.895 5.219 1.00 84.38 87 PRO A CA 1
ATOM 681 C C . PRO A 1 87 ? -6.377 7.989 4.142 1.00 84.38 87 PRO A C 1
ATOM 683 O O . PRO A 1 87 ? -6.937 9.066 4.348 1.00 84.38 87 PRO A O 1
ATOM 686 N N . TYR A 1 88 ? -5.687 7.749 3.026 1.00 85.19 88 TYR A N 1
ATOM 687 C CA . TYR A 1 88 ? -5.457 8.746 1.983 1.00 85.19 88 TYR A CA 1
ATOM 688 C C . TYR A 1 88 ? -6.248 8.405 0.720 1.00 85.19 88 TYR A C 1
ATOM 690 O O . TYR A 1 88 ? -6.349 7.244 0.325 1.00 85.19 88 TYR A O 1
ATOM 698 N N . ALA A 1 89 ? -6.816 9.430 0.089 1.00 83.75 89 ALA A N 1
ATOM 699 C CA . ALA A 1 89 ? -7.521 9.271 -1.175 1.00 83.75 89 ALA A CA 1
ATOM 700 C C . ALA A 1 89 ? -6.532 8.975 -2.322 1.00 83.75 89 ALA A C 1
ATOM 702 O O . ALA A 1 89 ? -5.384 9.420 -2.251 1.00 83.75 89 ALA A O 1
ATOM 703 N N . PRO A 1 90 ? -6.966 8.280 -3.390 1.00 86.44 90 PRO A N 1
ATOM 704 C CA . PRO A 1 90 ? -6.154 8.106 -4.591 1.00 86.44 90 PRO A CA 1
ATOM 705 C C . PRO A 1 90 ? -5.724 9.451 -5.191 1.00 86.44 90 PRO A C 1
ATOM 707 O O . PRO A 1 90 ? -6.505 10.406 -5.215 1.00 86.44 90 PRO A O 1
ATOM 710 N N . CYS A 1 91 ? -4.500 9.504 -5.704 1.00 87.44 91 CYS A N 1
ATOM 711 C CA . CYS A 1 91 ? -3.935 10.661 -6.388 1.00 87.44 91 CYS A CA 1
ATOM 712 C C . CYS A 1 91 ? -3.043 10.208 -7.553 1.00 87.44 91 CYS A C 1
ATOM 714 O O . CYS A 1 91 ? -2.626 9.049 -7.602 1.00 87.44 91 CYS A O 1
ATOM 716 N N . GLU A 1 92 ? -2.792 11.102 -8.509 1.00 86.06 92 GLU A N 1
ATOM 717 C CA . GLU A 1 92 ? -1.916 10.820 -9.651 1.00 86.06 92 GLU A CA 1
ATOM 718 C C . GLU A 1 92 ? -0.464 11.188 -9.354 1.00 86.06 92 GLU A C 1
ATOM 720 O O . GLU A 1 92 ? -0.161 12.288 -8.880 1.00 86.06 92 GLU A O 1
ATOM 725 N N . HIS A 1 93 ? 0.426 10.247 -9.661 1.00 84.88 93 HIS A N 1
ATOM 726 C CA . HIS A 1 93 ? 1.870 10.378 -9.548 1.00 84.88 93 HIS A CA 1
ATOM 727 C C . HIS A 1 93 ? 2.445 10.684 -10.937 1.00 84.88 93 HIS A C 1
ATOM 729 O O . HIS A 1 93 ? 2.306 9.865 -11.834 1.00 84.88 93 HIS A O 1
ATOM 735 N N . HIS A 1 94 ? 3.090 11.844 -11.095 1.00 73.75 94 HIS A N 1
ATOM 736 C CA . HIS A 1 94 ? 3.841 12.249 -12.301 1.00 73.75 94 HIS A CA 1
ATOM 737 C C . HIS A 1 94 ? 3.040 12.308 -13.628 1.00 73.75 94 HIS A C 1
ATOM 739 O O . HIS A 1 94 ? 3.636 12.404 -14.696 1.00 73.75 94 HIS A O 1
ATOM 745 N N . ASP A 1 95 ? 1.702 12.360 -13.558 1.00 67.62 95 ASP A N 1
ATOM 746 C CA . ASP A 1 95 ? 0.782 12.457 -14.704 1.00 67.62 95 ASP A CA 1
ATOM 747 C C . ASP A 1 95 ? -0.022 13.776 -14.725 1.00 67.62 95 ASP A C 1
ATOM 749 O O . ASP A 1 95 ? -0.150 14.485 -13.725 1.00 67.62 95 ASP A O 1
ATOM 753 N N . ASN A 1 96 ? -0.625 14.097 -15.877 1.00 65.88 96 ASN A N 1
ATOM 754 C CA . ASN A 1 96 ? -1.401 15.326 -16.120 1.00 65.88 96 ASN A CA 1
ATOM 755 C C . ASN A 1 96 ? -2.819 15.357 -15.482 1.00 65.88 96 ASN A C 1
ATOM 757 O O . ASN A 1 96 ? -3.694 16.058 -15.993 1.00 65.88 96 ASN A O 1
ATOM 761 N N . ALA A 1 97 ? -3.063 14.649 -14.373 1.00 64.69 97 ALA A N 1
ATOM 762 C CA . ALA A 1 97 ? -4.315 14.669 -13.596 1.00 64.69 97 ALA A CA 1
ATOM 763 C C . ALA A 1 97 ? -5.583 14.375 -14.421 1.00 64.69 97 ALA A C 1
ATOM 765 O O . ALA A 1 97 ? -6.497 15.200 -14.516 1.00 64.69 97 ALA A O 1
ATOM 766 N N . THR A 1 98 ? -5.650 13.195 -15.034 1.00 76.25 98 THR A N 1
ATOM 767 C CA . THR A 1 98 ? -6.764 12.823 -15.933 1.00 76.25 98 THR A CA 1
ATOM 768 C C . THR A 1 98 ? -7.969 12.208 -15.216 1.00 76.25 98 THR A C 1
ATOM 770 O O . THR A 1 98 ? -9.104 12.329 -15.682 1.00 76.25 98 THR A O 1
ATOM 773 N N . ARG A 1 99 ? -7.740 11.558 -14.074 1.00 82.00 99 ARG A N 1
ATOM 774 C CA . ARG A 1 99 ? -8.708 10.778 -13.294 1.00 82.00 99 ARG A CA 1
ATOM 775 C C . ARG A 1 99 ? -8.709 11.157 -11.815 1.00 82.00 99 ARG A C 1
ATOM 777 O O . ARG A 1 99 ? -9.788 11.258 -11.230 1.00 82.00 99 ARG A O 1
ATOM 784 N N . TYR A 1 100 ? -7.542 11.354 -11.206 1.00 82.69 100 TYR A N 1
ATOM 785 C CA . TYR A 1 100 ? -7.414 11.831 -9.825 1.00 82.69 100 TYR A CA 1
ATOM 786 C C . TYR A 1 100 ? -6.622 13.137 -9.766 1.00 82.69 100 TYR A C 1
ATOM 788 O O . TYR A 1 100 ? -5.916 13.507 -10.700 1.00 82.69 100 TYR A O 1
ATOM 796 N N . GLN A 1 101 ? -6.768 13.868 -8.660 1.00 84.75 101 GLN A N 1
ATOM 797 C CA . GLN A 1 101 ? -5.966 15.070 -8.430 1.00 84.75 101 GLN A CA 1
ATOM 798 C C . GLN A 1 101 ? -4.479 14.693 -8.320 1.00 84.75 101 GLN A C 1
ATOM 800 O O . GLN A 1 101 ? -4.181 13.585 -7.858 1.00 84.75 101 GLN A O 1
ATOM 805 N N . PRO A 1 102 ? -3.551 15.599 -8.681 1.00 87.12 102 PRO A N 1
ATOM 806 C CA . PRO A 1 102 ? -2.132 15.384 -8.435 1.00 87.12 102 PRO A CA 1
ATOM 807 C C . PRO A 1 102 ? -1.873 15.065 -6.964 1.00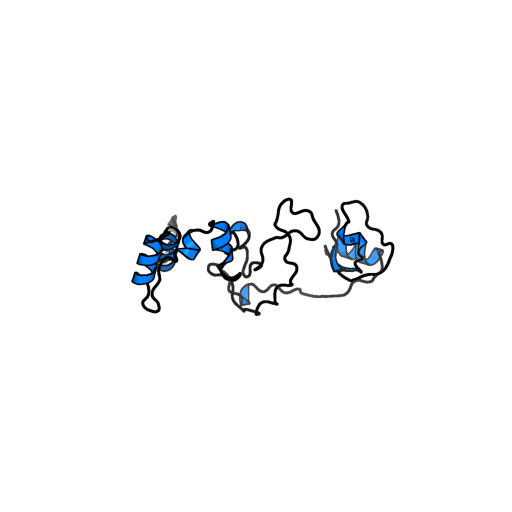 87.12 102 PRO A C 1
ATOM 809 O O . PRO A 1 102 ? -2.503 15.653 -6.073 1.00 87.12 102 PRO A O 1
ATOM 812 N N . CYS A 1 103 ? -0.941 14.153 -6.703 1.00 85.94 103 CYS A N 1
ATOM 813 C CA . CYS A 1 103 ? -0.489 13.911 -5.342 1.00 85.94 103 CYS A CA 1
ATOM 814 C C . CYS A 1 103 ? 0.117 15.189 -4.735 1.00 85.94 103 CYS A C 1
ATOM 816 O O . CYS A 1 103 ? 0.726 15.988 -5.453 1.00 85.94 103 CYS A O 1
ATOM 818 N N . PRO A 1 104 ? -0.040 15.416 -3.419 1.00 85.25 104 PRO A N 1
ATOM 819 C CA . PRO A 1 104 ? 0.625 16.530 -2.757 1.00 85.25 104 PRO A CA 1
ATOM 820 C C . PRO A 1 104 ? 2.143 16.442 -2.929 1.00 85.25 104 PRO A C 1
ATOM 822 O O . PRO A 1 104 ? 2.711 15.352 -2.904 1.00 85.25 104 PRO A O 1
ATOM 825 N N . SER A 1 105 ? 2.801 17.597 -3.042 1.00 83.12 105 SER A N 1
ATOM 826 C CA . SER A 1 105 ? 4.267 17.673 -3.043 1.00 83.12 105 SER A CA 1
ATOM 827 C C . SER A 1 105 ? 4.872 17.252 -1.704 1.00 83.12 105 SER A C 1
ATOM 829 O O . SER A 1 105 ? 5.994 16.758 -1.654 1.00 83.12 105 SER A O 1
ATOM 831 N N . ASP A 1 106 ? 4.124 17.463 -0.619 1.00 84.81 106 ASP A N 1
ATOM 832 C CA . ASP A 1 106 ? 4.548 17.128 0.731 1.00 84.81 106 ASP A CA 1
ATOM 833 C C . ASP A 1 106 ? 4.132 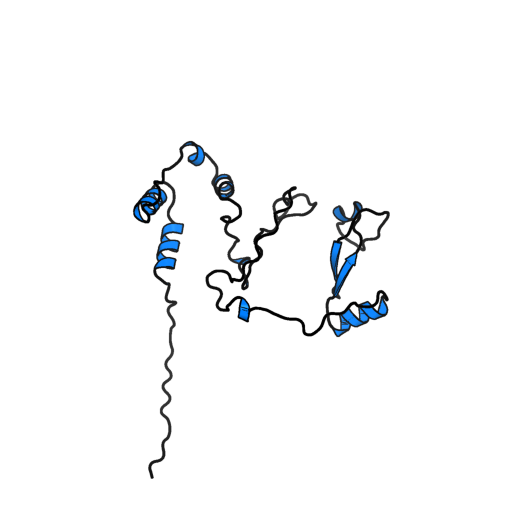15.705 1.098 1.00 84.81 106 ASP A C 1
ATOM 835 O O . ASP A 1 106 ? 3.002 15.269 0.863 1.00 84.81 106 ASP A O 1
ATOM 839 N N . ILE A 1 107 ? 5.043 14.997 1.758 1.00 83.00 107 ILE A N 1
ATOM 840 C CA . ILE A 1 107 ? 4.787 13.657 2.271 1.00 83.00 107 ILE A CA 1
ATOM 841 C C . ILE A 1 107 ? 3.860 13.758 3.485 1.00 83.00 107 ILE A C 1
ATOM 843 O O . ILE A 1 107 ? 4.121 14.505 4.434 1.00 83.00 107 ILE A O 1
ATOM 847 N N . TYR A 1 108 ? 2.787 12.968 3.485 1.00 82.50 108 TYR A N 1
ATOM 848 C CA . TYR A 1 108 ? 1.934 12.846 4.661 1.00 82.50 108 TYR A CA 1
ATOM 849 C C . TYR A 1 108 ? 2.730 12.287 5.850 1.00 82.50 108 TYR A C 1
ATOM 851 O O . TYR A 1 108 ? 3.473 11.318 5.692 1.00 82.50 108 TYR A O 1
ATOM 859 N N . PRO A 1 109 ? 2.556 12.836 7.065 1.00 87.69 109 PRO A N 1
ATOM 860 C CA . PRO A 1 109 ? 3.201 12.273 8.239 1.00 87.69 109 PRO A CA 1
ATOM 861 C C . PRO A 1 109 ? 2.673 10.863 8.501 1.00 87.69 109 PRO A C 1
ATOM 863 O O . PRO A 1 109 ? 1.472 10.605 8.359 1.00 87.69 109 PRO A O 1
ATOM 866 N N . THR A 1 110 ? 3.560 9.976 8.953 1.00 88.81 110 THR A N 1
ATOM 867 C CA . THR A 1 110 ? 3.189 8.626 9.379 1.00 88.81 110 THR A CA 1
ATOM 868 C C . THR A 1 110 ? 2.091 8.701 10.435 1.00 88.81 110 THR A C 1
ATOM 870 O O . THR A 1 110 ? 2.231 9.367 11.467 1.00 88.81 110 THR A O 1
ATOM 873 N N . ASN A 1 111 ? 0.976 8.025 10.175 1.00 87.75 111 ASN A N 1
ATOM 874 C CA . ASN A 1 111 ? -0.138 7.958 11.106 1.00 87.75 111 ASN A CA 1
ATOM 875 C C . ASN A 1 111 ? 0.249 7.184 12.374 1.00 87.75 111 ASN A C 1
ATOM 877 O O . ASN A 1 111 ? 1.157 6.353 12.389 1.00 87.75 111 ASN A O 1
ATOM 881 N N . LYS A 1 112 ? -0.473 7.442 13.467 1.00 92.31 112 LYS A N 1
ATOM 882 C CA . LYS A 1 112 ? -0.297 6.662 14.693 1.00 92.31 112 LYS A CA 1
ATOM 883 C C . LYS A 1 112 ? -0.715 5.211 14.450 1.00 92.31 112 LYS A C 1
ATOM 885 O O . LYS A 1 112 ? -1.713 4.949 13.779 1.00 92.31 112 LYS A O 1
ATOM 890 N N . CYS A 1 113 ? 0.025 4.278 15.045 1.00 92.94 113 CYS A N 1
ATOM 891 C CA . CYS A 1 113 ? -0.362 2.874 15.072 1.00 92.94 113 CYS A CA 1
ATOM 892 C C . CYS A 1 113 ? -1.537 2.693 16.044 1.00 92.94 113 CYS A C 1
ATOM 894 O O . CYS A 1 113 ? -1.361 2.684 17.260 1.00 92.94 113 CYS A O 1
ATOM 896 N N . GLU A 1 114 ? -2.750 2.610 15.508 1.00 93.12 114 GLU A N 1
ATOM 897 C CA . GLU A 1 114 ? -3.956 2.338 16.290 1.00 93.12 114 GLU A CA 1
ATOM 898 C C . GLU A 1 114 ? -4.241 0.834 16.304 1.00 93.12 114 GLU A C 1
ATOM 900 O O . GLU A 1 114 ? -4.206 0.193 15.257 1.00 93.12 114 GLU A O 1
ATOM 905 N N . HIS A 1 115 ? -4.612 0.269 17.450 1.00 95.25 115 HIS A N 1
ATOM 906 C CA . HIS A 1 115 ? -4.948 -1.156 17.592 1.00 95.25 115 HIS A CA 1
ATOM 907 C C . HIS A 1 115 ? -6.467 -1.386 17.647 1.00 95.25 115 HIS A C 1
ATOM 909 O O . HIS A 1 115 ? -6.996 -2.069 18.520 1.00 95.25 115 HIS A O 1
ATOM 915 N N . SER A 1 116 ? -7.188 -0.757 16.721 1.00 95.06 116 SER A N 1
ATOM 916 C CA . SER A 1 116 ? -8.648 -0.808 16.602 1.00 95.06 116 SER A CA 1
ATOM 917 C C . SER A 1 116 ? -9.082 -0.847 15.134 1.00 95.06 116 SER A C 1
ATOM 919 O O . SER A 1 116 ? -8.393 -0.314 14.260 1.00 95.06 116 SER A O 1
ATOM 921 N N . CYS A 1 117 ? -10.222 -1.482 14.861 1.00 93.56 117 CYS A N 1
ATOM 922 C CA . CYS A 1 117 ? -10.851 -1.460 13.539 1.00 93.56 117 CYS A CA 1
ATOM 923 C C . CYS A 1 117 ? -11.806 -0.272 13.392 1.00 93.56 117 CYS A C 1
ATOM 925 O O . CYS A 1 117 ? -12.258 0.306 14.385 1.00 93.56 117 CYS A O 1
ATOM 927 N N . GLN A 1 118 ? -12.152 0.067 12.150 1.00 91.69 118 GLN A N 1
ATOM 928 C CA . GLN A 1 118 ? -13.173 1.069 11.864 1.00 91.69 118 GLN A CA 1
ATOM 929 C C . GLN A 1 118 ? -14.535 0.690 12.468 1.00 91.69 118 GLN A C 1
ATOM 931 O O . GLN A 1 118 ? -14.899 -0.483 12.584 1.00 91.69 118 GLN A O 1
ATOM 936 N N . ALA A 1 119 ? -15.316 1.706 12.835 1.00 89.06 119 ALA A N 1
ATOM 937 C CA . ALA A 1 119 ? -16.626 1.505 13.438 1.00 89.06 119 ALA A CA 1
ATOM 938 C C . ALA A 1 119 ? -17.562 0.715 12.508 1.00 89.06 119 ALA A C 1
ATOM 940 O O . ALA A 1 119 ? -17.779 1.096 11.360 1.00 89.06 119 ALA A O 1
ATOM 941 N N . GLY A 1 120 ? -18.166 -0.351 13.036 1.00 88.75 120 GLY A N 1
ATOM 942 C CA . GLY A 1 120 ? -19.072 -1.223 12.285 1.00 88.75 120 GLY A CA 1
ATOM 943 C C . GLY A 1 120 ? -18.410 -2.438 11.633 1.00 88.75 120 GLY A C 1
ATOM 944 O O . GLY A 1 120 ? -19.141 -3.286 11.130 1.00 88.75 120 GLY A O 1
ATOM 945 N N . TYR A 1 121 ? -17.079 -2.566 11.681 1.00 91.31 121 TYR A N 1
ATOM 946 C CA . TYR A 1 121 ? -16.401 -3.797 11.276 1.00 91.31 121 TYR A CA 1
ATOM 947 C C . TYR A 1 121 ? -16.671 -4.919 12.303 1.00 91.31 121 TYR A C 1
ATOM 949 O O . TYR A 1 121 ? -16.561 -4.665 13.506 1.00 91.31 121 TYR A O 1
ATOM 957 N N . PRO A 1 122 ? -17.069 -6.133 11.873 1.00 93.50 122 PRO A N 1
ATOM 958 C CA . PRO A 1 122 ? -17.571 -7.169 12.781 1.00 93.50 122 PRO A CA 1
ATOM 959 C C . PRO A 1 122 ? -16.478 -7.864 13.608 1.00 93.50 122 PRO A C 1
ATOM 961 O O . PRO A 1 122 ? -16.775 -8.394 14.677 1.00 93.50 122 PRO A O 1
ATOM 964 N N . THR A 1 123 ? -15.231 -7.866 13.133 1.00 94.94 123 THR A N 1
ATOM 965 C CA . THR A 1 123 ? -14.102 -8.558 13.773 1.00 94.94 123 THR A CA 1
ATOM 966 C C . THR A 1 123 ? -13.269 -7.575 14.599 1.00 94.94 123 THR A C 1
ATOM 968 O O . THR A 1 123 ? -13.098 -6.415 14.226 1.00 94.94 123 THR A O 1
ATOM 971 N N . SER A 1 124 ? -12.742 -8.010 15.746 1.00 96.12 124 SER A N 1
ATOM 972 C CA . SER A 1 124 ? -11.814 -7.188 16.531 1.00 96.12 124 SER A CA 1
ATOM 973 C C . SER A 1 124 ? -10.449 -7.092 15.846 1.00 96.12 124 SER A C 1
ATOM 975 O O . SER A 1 124 ? -10.047 -7.998 15.123 1.00 96.12 124 SER A O 1
ATOM 977 N N . TYR A 1 125 ? -9.696 -6.027 16.133 1.00 96.38 125 TYR A N 1
ATOM 978 C CA . TYR A 1 125 ? -8.357 -5.831 15.565 1.00 96.38 125 TYR A CA 1
ATOM 979 C C . TYR A 1 125 ? -7.413 -7.012 15.834 1.00 96.38 125 TYR A C 1
ATOM 981 O O . TYR A 1 125 ? -6.671 -7.416 14.949 1.00 96.38 125 TYR A O 1
ATOM 989 N N . GLU A 1 126 ? -7.463 -7.589 17.036 1.00 97.38 126 GLU A N 1
ATOM 990 C CA . GLU A 1 126 ? -6.618 -8.732 17.397 1.00 97.38 126 GLU A CA 1
ATOM 991 C C . GLU A 1 126 ? -6.978 -10.004 16.620 1.00 97.38 126 GLU A C 1
ATOM 993 O O . GLU A 1 126 ? -6.085 -10.756 16.238 1.00 97.38 126 GLU A O 1
ATOM 998 N N . ASN A 1 127 ? -8.265 -10.215 16.335 1.00 97.38 127 ASN A N 1
ATOM 999 C CA . ASN A 1 127 ? -8.743 -11.400 15.621 1.00 97.38 127 ASN A CA 1
ATOM 1000 C C . ASN A 1 127 ? -8.650 -11.264 14.091 1.00 97.38 127 ASN A C 1
ATOM 1002 O O . ASN A 1 127 ? -8.778 -12.265 13.395 1.00 97.38 127 ASN A O 1
ATOM 1006 N N . ASP A 1 128 ? -8.441 -10.051 13.571 1.00 97.12 128 ASP A N 1
ATOM 1007 C CA . ASP A 1 128 ? -8.291 -9.766 12.135 1.00 97.12 128 ASP A CA 1
ATOM 1008 C C . ASP A 1 128 ? -6.819 -9.784 11.676 1.00 97.12 128 ASP A C 1
ATOM 1010 O O . ASP A 1 128 ? -6.504 -9.471 10.530 1.00 97.12 128 ASP A O 1
ATOM 1014 N N . LYS A 1 129 ? -5.874 -10.121 12.566 1.00 96.50 129 LYS A N 1
ATOM 1015 C CA . LYS A 1 129 ? -4.456 -10.230 12.203 1.00 96.50 129 LYS A CA 1
ATOM 1016 C C . LYS A 1 129 ? -4.212 -11.480 11.360 1.00 96.50 129 LYS A C 1
ATOM 1018 O O . LYS A 1 129 ? -4.479 -12.601 11.789 1.00 96.50 129 LYS A O 1
ATOM 1023 N N . HIS A 1 130 ? -3.608 -11.278 10.194 1.00 95.25 130 HIS A N 1
ATOM 1024 C CA . HIS A 1 130 ? -3.161 -12.345 9.307 1.00 95.25 130 HIS A CA 1
ATOM 1025 C C . HIS A 1 130 ? -1.639 -12.469 9.371 1.00 95.25 130 HIS A C 1
ATOM 1027 O O . HIS A 1 130 ? -0.921 -11.493 9.156 1.00 95.25 130 HIS A O 1
ATOM 1033 N N . PHE A 1 131 ? -1.149 -13.671 9.665 1.00 94.88 131 PHE A N 1
ATOM 1034 C CA . PHE A 1 131 ? 0.277 -13.94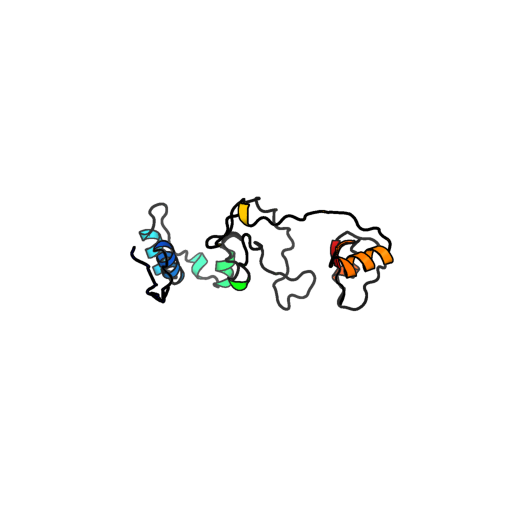8 9.805 1.00 94.88 131 PHE A CA 1
ATOM 1035 C C . PHE A 1 131 ? 0.740 -14.911 8.714 1.00 94.88 131 PHE A C 1
ATOM 1037 O O . PHE A 1 131 ? 0.087 -15.920 8.451 1.00 94.88 131 PHE A O 1
ATOM 1044 N N . GLY A 1 132 ? 1.884 -14.609 8.101 1.00 93.06 132 GLY A N 1
ATOM 1045 C CA . GLY A 1 132 ? 2.586 -15.565 7.251 1.00 93.06 132 GLY A CA 1
ATOM 1046 C C . GLY A 1 132 ? 3.222 -16.668 8.097 1.00 93.06 132 GLY A C 1
ATOM 1047 O O . GLY A 1 132 ? 3.706 -16.408 9.197 1.00 93.06 132 GLY A O 1
ATOM 1048 N N . ALA A 1 133 ? 3.232 -17.900 7.586 1.00 95.50 133 ALA A N 1
ATOM 1049 C CA . ALA A 1 133 ? 3.902 -19.014 8.259 1.00 95.50 133 ALA A CA 1
ATOM 1050 C C . ALA A 1 133 ? 5.433 -18.872 8.214 1.00 95.50 133 ALA A C 1
ATOM 1052 O O . ALA A 1 133 ? 6.124 -19.212 9.173 1.00 95.50 133 ALA A O 1
ATOM 1053 N N . THR A 1 134 ? 5.961 -18.362 7.100 1.00 94.25 134 THR A N 1
ATOM 1054 C CA . THR A 1 134 ? 7.392 -18.168 6.857 1.00 94.25 134 THR A CA 1
ATOM 1055 C C . THR A 1 134 ? 7.628 -16.913 6.019 1.00 94.25 134 THR A C 1
ATOM 1057 O O . THR A 1 134 ? 6.735 -16.436 5.321 1.00 94.25 134 THR A O 1
ATOM 1060 N N . ALA A 1 135 ? 8.848 -16.382 6.096 1.00 93.94 135 ALA A N 1
ATOM 1061 C CA . ALA A 1 135 ? 9.356 -15.336 5.217 1.00 93.94 135 ALA A CA 1
ATOM 1062 C C . ALA A 1 135 ? 10.817 -15.657 4.884 1.00 93.94 135 ALA A C 1
ATOM 1064 O O . ALA A 1 135 ? 11.593 -16.007 5.778 1.00 93.94 135 ALA A O 1
ATOM 1065 N N . TYR A 1 136 ? 11.193 -15.579 3.610 1.00 95.75 136 TYR A N 1
ATOM 1066 C CA . TYR A 1 136 ? 12.547 -15.880 3.149 1.00 95.75 136 TYR A CA 1
ATOM 1067 C C . TYR A 1 136 ? 12.914 -15.039 1.930 1.00 95.75 136 TYR A C 1
ATOM 1069 O O . TYR A 1 136 ? 12.055 -14.592 1.175 1.00 95.75 136 TYR A O 1
ATOM 1077 N N . ALA A 1 137 ? 14.216 -14.830 1.740 1.00 95.62 137 ALA A N 1
ATOM 1078 C CA . ALA A 1 137 ? 14.738 -14.180 0.550 1.00 95.62 137 ALA A CA 1
ATOM 1079 C C . ALA A 1 137 ? 14.905 -15.203 -0.577 1.00 95.62 137 ALA A C 1
ATOM 1081 O O . ALA A 1 137 ? 15.513 -16.260 -0.390 1.00 95.62 137 ALA A O 1
ATOM 1082 N N . VAL A 1 138 ? 14.411 -14.857 -1.760 1.00 94.50 138 VAL A N 1
ATOM 1083 C CA . VAL A 1 138 ? 14.641 -15.629 -2.980 1.00 94.50 138 VAL A CA 1
ATOM 1084 C C . VAL A 1 138 ? 16.026 -15.285 -3.531 1.00 94.50 138 VAL A C 1
ATOM 1086 O O . VAL A 1 138 ? 16.494 -14.147 -3.456 1.00 94.50 138 VAL A O 1
ATOM 1089 N N . SER A 1 139 ? 16.707 -16.288 -4.079 1.00 95.38 139 SER A N 1
ATOM 1090 C CA . SER A 1 139 ? 17.967 -16.117 -4.808 1.00 95.38 139 SER A CA 1
ATOM 1091 C C . SER A 1 139 ? 17.815 -15.104 -5.950 1.00 95.38 139 SER A C 1
ATOM 1093 O O . SER A 1 139 ? 16.776 -15.026 -6.593 1.00 95.38 139 SER A O 1
ATOM 1095 N N . ARG A 1 140 ? 18.881 -14.359 -6.266 1.00 93.31 140 ARG A N 1
ATOM 1096 C CA . ARG A 1 140 ? 18.886 -13.372 -7.368 1.00 93.31 140 ARG A CA 1
ATOM 1097 C C . ARG A 1 140 ? 18.918 -14.002 -8.767 1.00 93.31 140 ARG A C 1
ATOM 1099 O O . ARG A 1 140 ? 18.991 -13.283 -9.761 1.00 93.31 140 ARG A O 1
ATOM 1106 N N . LYS A 1 141 ? 18.949 -15.332 -8.871 1.00 96.31 141 LYS A N 1
ATOM 1107 C CA . LYS A 1 141 ? 18.975 -16.033 -10.158 1.00 96.31 141 LYS A CA 1
ATOM 1108 C C . LYS A 1 141 ? 17.585 -16.009 -10.784 1.00 96.31 141 LYS A C 1
ATOM 1110 O O . LYS A 1 141 ? 16.618 -16.406 -10.146 1.00 96.31 141 LYS A O 1
ATOM 1115 N N . VAL A 1 142 ? 17.513 -15.639 -12.062 1.00 93.88 142 VAL A N 1
ATOM 1116 C CA . VAL A 1 142 ? 16.253 -15.554 -12.822 1.00 93.88 142 VAL A CA 1
ATOM 1117 C C . VAL A 1 142 ? 15.442 -16.849 -12.728 1.00 93.88 142 VAL A C 1
ATOM 1119 O O . VAL A 1 142 ? 14.261 -16.795 -12.411 1.00 93.88 142 VAL A O 1
ATOM 1122 N N . ALA A 1 143 ? 16.086 -18.005 -12.914 1.00 96.69 143 ALA A N 1
ATOM 1123 C CA . ALA A 1 143 ? 15.415 -19.304 -12.847 1.00 96.69 143 ALA A CA 1
ATOM 1124 C C . ALA A 1 143 ? 14.795 -19.598 -11.467 1.00 96.69 143 ALA A C 1
ATOM 1126 O O . ALA A 1 143 ? 13.716 -20.181 -11.395 1.00 96.69 143 ALA A O 1
ATOM 1127 N N . ASP A 1 144 ? 15.447 -19.172 -10.380 1.00 96.25 144 ASP A N 1
ATOM 1128 C CA . ASP A 1 144 ? 14.936 -19.377 -9.020 1.00 96.25 144 ASP A CA 1
ATOM 1129 C C . ASP A 1 144 ? 13.729 -18.464 -8.754 1.00 96.25 144 ASP A C 1
ATOM 1131 O O . ASP A 1 144 ? 12.738 -18.913 -8.187 1.00 96.25 144 ASP A O 1
ATOM 1135 N N . ILE A 1 145 ? 13.779 -17.208 -9.217 1.00 93.44 145 ILE A N 1
ATOM 1136 C CA . ILE A 1 145 ? 12.678 -16.238 -9.088 1.00 93.44 145 ILE A CA 1
ATOM 1137 C C . ILE A 1 145 ? 11.467 -16.671 -9.918 1.00 93.44 145 ILE A C 1
ATOM 1139 O O . ILE A 1 145 ? 10.347 -16.655 -9.420 1.00 93.44 145 ILE A O 1
ATOM 1143 N N . GLN A 1 146 ? 11.682 -17.095 -11.166 1.00 88.38 146 GLN A N 1
ATOM 1144 C CA . GLN A 1 146 ? 10.613 -17.623 -12.018 1.00 88.38 146 GLN A CA 1
ATOM 1145 C C . GLN A 1 146 ? 9.948 -18.832 -11.366 1.00 88.38 146 GLN A C 1
ATOM 1147 O O . GLN A 1 146 ? 8.726 -18.885 -11.264 1.00 88.38 146 GLN A O 1
ATOM 1152 N N . LYS A 1 147 ? 10.752 -19.776 -10.862 1.00 94.38 147 LYS A N 1
ATOM 1153 C CA . LYS A 1 147 ? 10.234 -20.942 -10.150 1.00 94.38 147 LYS A CA 1
ATOM 1154 C C . LYS A 1 147 ? 9.427 -20.540 -8.914 1.00 94.38 147 LYS A C 1
ATOM 1156 O O . LYS A 1 147 ? 8.371 -21.125 -8.694 1.00 94.38 147 LYS A O 1
ATOM 1161 N N . GLU A 1 148 ? 9.901 -19.570 -8.133 1.00 94.00 148 GLU A N 1
ATOM 1162 C CA . GLU A 1 148 ? 9.175 -19.061 -6.965 1.00 94.00 148 GLU A CA 1
ATOM 1163 C C . GLU A 1 148 ? 7.812 -18.492 -7.363 1.00 94.00 148 GLU A C 1
ATOM 1165 O O . GLU A 1 148 ? 6.801 -18.917 -6.811 1.00 94.00 148 GLU A O 1
ATOM 1170 N N . ILE A 1 149 ? 7.773 -17.608 -8.364 1.00 92.81 149 ILE A N 1
ATOM 1171 C CA . ILE A 1 149 ? 6.533 -16.964 -8.815 1.00 92.81 149 ILE A CA 1
ATOM 1172 C C . ILE A 1 149 ? 5.522 -17.998 -9.312 1.00 92.81 149 ILE A C 1
ATOM 1174 O O . ILE A 1 149 ? 4.360 -17.970 -8.913 1.00 92.81 149 ILE A O 1
ATOM 1178 N N . MET A 1 150 ? 5.973 -18.949 -10.131 1.00 89.75 150 MET A N 1
ATOM 1179 C CA . MET A 1 150 ? 5.108 -19.991 -10.690 1.00 89.75 150 MET A CA 1
ATOM 1180 C C . MET A 1 150 ? 4.602 -20.984 -9.635 1.00 89.75 150 MET A C 1
ATOM 1182 O O . MET A 1 150 ? 3.549 -21.590 -9.819 1.00 89.75 150 MET A O 1
ATOM 1186 N N . THR A 1 151 ? 5.355 -21.194 -8.550 1.00 94.19 151 THR A N 1
ATOM 1187 C CA . THR A 1 151 ? 5.021 -22.205 -7.531 1.00 94.19 151 THR A CA 1
ATOM 1188 C C . THR A 1 151 ? 4.230 -21.613 -6.367 1.00 94.19 151 THR A C 1
ATOM 1190 O O . THR A 1 151 ? 3.259 -22.220 -5.918 1.00 94.19 151 THR A O 1
ATOM 1193 N N . ASN A 1 152 ? 4.647 -20.446 -5.873 1.00 92.38 152 ASN A N 1
ATOM 1194 C CA . ASN A 1 152 ? 4.169 -19.846 -4.625 1.00 92.38 152 ASN A CA 1
ATOM 1195 C C . ASN A 1 152 ? 3.452 -18.502 -4.836 1.00 92.38 152 ASN A C 1
ATOM 1197 O O . ASN A 1 152 ? 2.839 -17.983 -3.903 1.00 92.38 152 ASN A O 1
ATOM 1201 N N . GLY A 1 153 ? 3.479 -17.964 -6.058 1.00 89.81 153 GLY A N 1
ATOM 1202 C CA . GLY A 1 153 ? 2.815 -16.720 -6.421 1.00 89.81 153 GLY A CA 1
ATOM 1203 C C . GLY A 1 153 ? 3.716 -15.483 -6.329 1.00 89.81 153 GLY A C 1
ATOM 1204 O O . GLY A 1 153 ? 4.937 -15.588 -6.229 1.00 89.81 153 GLY A O 1
ATOM 1205 N N . PRO A 1 154 ? 3.119 -14.285 -6.407 1.00 93.88 154 PRO A N 1
ATOM 1206 C CA . PRO A 1 154 ? 3.845 -13.028 -6.529 1.00 93.88 154 PRO A CA 1
ATOM 1207 C C . PRO A 1 154 ? 4.883 -12.778 -5.440 1.00 93.88 154 PRO A C 1
ATOM 1209 O O . PRO A 1 154 ? 4.642 -13.028 -4.259 1.00 93.88 154 PRO A O 1
ATOM 1212 N N . VAL A 1 155 ? 6.003 -12.185 -5.846 1.00 92.88 155 VAL A N 1
ATOM 1213 C CA . VAL A 1 155 ? 7.101 -11.811 -4.948 1.00 92.88 155 VAL A CA 1
ATOM 1214 C C . VAL A 1 155 ? 7.237 -10.293 -4.851 1.00 92.88 155 VAL A C 1
ATOM 1216 O O . VAL A 1 155 ? 6.963 -9.560 -5.806 1.00 92.88 155 VAL A O 1
ATOM 1219 N N . GLU A 1 156 ? 7.680 -9.822 -3.688 1.00 92.81 156 GLU A N 1
ATOM 1220 C CA . GLU A 1 156 ? 8.091 -8.437 -3.463 1.00 92.81 156 GLU A CA 1
ATOM 1221 C C . GLU A 1 156 ? 9.566 -8.272 -3.848 1.00 92.81 156 GLU A C 1
ATOM 1223 O O . GLU A 1 156 ? 10.414 -9.081 -3.460 1.00 92.81 156 GLU A O 1
ATOM 1228 N N . VAL A 1 157 ? 9.885 -7.229 -4.615 1.00 90.62 157 VAL A N 1
ATOM 1229 C CA . VAL A 1 157 ? 11.263 -6.907 -5.003 1.00 90.62 157 VAL A CA 1
ATOM 1230 C C . VAL A 1 157 ? 11.524 -5.417 -4.880 1.00 90.62 157 VAL A C 1
ATOM 1232 O O . VAL A 1 157 ? 10.638 -4.602 -5.111 1.00 90.62 157 VAL A O 1
ATOM 1235 N N . SER A 1 158 ? 12.772 -5.057 -4.609 1.00 86.88 158 SER A N 1
ATOM 1236 C CA . SER A 1 158 ? 13.246 -3.679 -4.716 1.00 86.88 158 SER A CA 1
ATOM 1237 C C . SER A 1 158 ? 14.175 -3.545 -5.917 1.00 86.88 158 SER A C 1
ATOM 1239 O O . SER A 1 158 ? 15.025 -4.409 -6.152 1.00 86.88 158 SER A O 1
ATOM 1241 N N . TYR A 1 159 ? 14.042 -2.455 -6.662 1.00 84.19 159 TYR A N 1
ATOM 1242 C CA . TYR A 1 159 ? 14.930 -2.103 -7.765 1.00 84.19 159 TYR A CA 1
ATOM 1243 C C . TYR A 1 159 ? 15.274 -0.616 -7.708 1.00 84.19 159 TYR A C 1
ATOM 1245 O O . TYR A 1 159 ? 14.636 0.161 -7.000 1.00 84.19 159 TYR A O 1
ATOM 1253 N N . ASN A 1 160 ? 16.317 -0.213 -8.429 1.00 82.88 160 ASN A N 1
ATOM 1254 C CA . ASN A 1 160 ? 16.685 1.193 -8.480 1.00 82.88 160 ASN A CA 1
ATOM 1255 C C . ASN A 1 160 ? 15.762 1.953 -9.442 1.00 82.88 160 ASN A C 1
ATOM 1257 O O . ASN A 1 160 ? 15.538 1.490 -10.556 1.00 82.88 160 ASN A O 1
ATOM 1261 N N . VAL A 1 161 ? 15.264 3.116 -9.028 1.00 82.94 161 VAL A N 1
ATOM 1262 C CA . VAL A 1 161 ? 14.487 4.033 -9.878 1.00 82.94 161 VAL A CA 1
ATOM 1263 C C . VAL A 1 161 ? 15.397 5.096 -10.454 1.00 82.94 161 VAL A C 1
ATOM 1265 O O . VAL A 1 161 ? 16.438 5.418 -9.891 1.00 82.94 161 VAL A O 1
ATOM 1268 N N . TYR A 1 162 ? 15.021 5.625 -11.601 1.00 83.44 162 TYR A N 1
ATOM 1269 C CA . TYR A 1 162 ? 15.783 6.617 -12.329 1.00 83.44 162 TYR A CA 1
ATOM 1270 C C . TYR A 1 162 ? 14.816 7.688 -12.844 1.00 83.44 162 TYR A C 1
ATOM 1272 O O . TYR A 1 162 ? 13.625 7.415 -12.961 1.00 83.44 162 TYR A O 1
ATOM 1280 N N . GLU A 1 163 ? 15.299 8.898 -13.132 1.00 83.88 163 GLU A N 1
ATOM 1281 C CA . GLU A 1 163 ? 14.448 10.027 -13.568 1.00 83.88 163 GLU A CA 1
ATOM 1282 C C . GLU A 1 163 ? 13.588 9.698 -14.804 1.00 83.88 163 GLU A C 1
ATOM 1284 O O . GLU A 1 163 ? 12.459 10.169 -14.943 1.00 83.88 163 GLU A O 1
ATOM 1289 N N . ASP A 1 164 ? 14.100 8.847 -15.698 1.00 83.19 164 ASP A N 1
ATOM 1290 C CA . ASP A 1 164 ? 13.375 8.395 -16.888 1.00 83.19 164 ASP A CA 1
ATOM 1291 C C . ASP A 1 164 ? 12.172 7.488 -16.561 1.00 83.19 164 ASP A C 1
ATOM 1293 O O . ASP A 1 164 ? 11.254 7.378 -17.375 1.00 83.19 164 ASP A O 1
ATOM 1297 N N . PHE A 1 165 ? 12.123 6.888 -15.367 1.00 85.50 165 PHE A N 1
ATOM 1298 C CA . PHE A 1 165 ? 11.013 6.044 -14.930 1.00 85.50 165 PHE A CA 1
ATOM 1299 C C . PHE A 1 165 ? 9.731 6.845 -14.682 1.00 85.50 165 PHE A C 1
ATOM 1301 O O . PHE A 1 165 ? 8.648 6.352 -14.984 1.00 85.50 165 PHE A O 1
ATOM 1308 N N . GLU A 1 166 ? 9.833 8.086 -14.199 1.00 81.75 166 GLU A N 1
ATOM 1309 C CA . GLU A 1 166 ? 8.664 8.952 -13.965 1.00 81.75 166 GLU A CA 1
ATOM 1310 C C . GLU A 1 166 ? 7.907 9.288 -15.260 1.00 81.75 166 GLU A C 1
ATOM 1312 O O . GLU A 1 166 ? 6.741 9.656 -15.219 1.00 81.75 166 GLU A O 1
ATOM 1317 N N . HIS A 1 167 ? 8.559 9.127 -16.414 1.00 83.69 167 HIS A N 1
ATOM 1318 C CA . HIS A 1 167 ? 8.009 9.424 -17.736 1.00 83.69 167 HIS A CA 1
ATOM 1319 C C . HIS A 1 167 ? 7.633 8.153 -18.518 1.00 83.69 167 HIS A C 1
ATOM 1321 O O . HIS A 1 167 ? 7.308 8.214 -19.710 1.00 83.69 167 HIS A O 1
ATOM 1327 N N . TYR A 1 168 ? 7.724 6.979 -17.886 1.00 84.06 168 TYR A N 1
ATOM 1328 C CA . TYR A 1 168 ? 7.457 5.702 -18.531 1.00 84.06 168 TYR A CA 1
ATOM 1329 C C . TYR A 1 168 ? 5.955 5.507 -18.785 1.00 84.06 168 TYR A C 1
ATOM 1331 O O . TYR A 1 168 ? 5.153 5.459 -17.859 1.00 84.06 168 TYR A O 1
ATOM 1339 N N . THR A 1 169 ? 5.578 5.323 -20.052 1.00 83.56 169 THR A N 1
ATOM 1340 C CA . THR A 1 169 ? 4.170 5.178 -20.476 1.00 83.56 169 THR A CA 1
ATOM 1341 C C . THR A 1 169 ? 3.831 3.798 -21.053 1.00 83.56 169 THR A C 1
ATOM 1343 O O . THR A 1 169 ? 2.655 3.481 -21.235 1.00 83.56 169 THR A O 1
ATOM 1346 N N . GLY A 1 170 ? 4.827 2.942 -21.322 1.00 85.06 170 GLY A N 1
ATOM 1347 C CA . GLY A 1 170 ? 4.608 1.573 -21.802 1.00 85.06 170 GLY A CA 1
ATOM 1348 C C . GLY A 1 170 ? 5.839 0.902 -22.426 1.00 85.06 170 GLY A C 1
ATOM 1349 O O . GLY A 1 170 ? 6.834 1.553 -22.735 1.00 85.06 170 GLY A O 1
ATOM 1350 N N . GLY A 1 171 ? 5.760 -0.419 -22.634 1.00 89.56 171 GLY A N 1
ATOM 1351 C CA . GLY A 1 171 ? 6.833 -1.239 -23.213 1.00 89.56 171 GLY A CA 1
ATOM 1352 C C . GLY A 1 171 ? 7.575 -2.111 -22.194 1.00 89.56 171 GLY A C 1
ATOM 1353 O O . GLY A 1 171 ? 6.969 -2.681 -21.292 1.00 89.56 171 GLY A O 1
ATOM 1354 N N . ILE A 1 172 ? 8.887 -2.271 -22.385 1.00 87.19 172 ILE A N 1
ATOM 1355 C CA . ILE A 1 172 ? 9.794 -2.892 -21.410 1.00 87.19 172 ILE A CA 1
ATOM 1356 C C . ILE A 1 172 ? 10.765 -1.799 -20.978 1.00 87.19 172 ILE A C 1
ATOM 1358 O O . ILE A 1 172 ? 11.520 -1.287 -21.803 1.00 87.19 172 ILE A O 1
ATOM 1362 N N . TYR A 1 173 ? 10.725 -1.429 -19.702 1.00 84.44 173 TYR A N 1
ATOM 1363 C CA . TYR A 1 173 ? 11.610 -0.409 -19.150 1.00 84.44 173 TYR A CA 1
ATOM 1364 C C . TYR A 1 173 ? 13.069 -0.898 -19.121 1.00 84.44 173 TYR A C 1
ATOM 1366 O O . TYR A 1 173 ? 13.356 -1.990 -18.626 1.00 84.44 173 TYR A O 1
ATOM 1374 N N . VAL A 1 174 ? 13.992 -0.083 -19.644 1.00 81.69 174 VAL A N 1
ATOM 1375 C CA . VAL A 1 174 ? 15.441 -0.332 -19.638 1.00 81.69 174 VAL A CA 1
ATOM 1376 C C . VAL A 1 174 ? 16.159 0.956 -19.250 1.00 81.69 174 VAL A C 1
ATOM 1378 O O . VAL A 1 174 ? 15.929 2.007 -19.836 1.00 81.69 174 VAL A O 1
ATOM 1381 N N . VAL A 1 175 ? 17.046 0.851 -18.266 1.00 74.12 175 VAL A N 1
ATOM 1382 C CA . VAL A 1 175 ? 17.742 1.982 -17.642 1.00 74.12 175 VAL A CA 1
ATOM 1383 C C . VAL A 1 175 ? 18.898 2.496 -18.478 1.00 74.12 175 VAL A C 1
ATOM 1385 O O . VAL A 1 175 ? 19.725 1.715 -18.953 1.00 74.12 175 VAL A O 1
ATOM 1388 N N . SER A 1 176 ? 19.036 3.822 -18.514 1.00 63.72 176 SER A N 1
ATOM 1389 C CA . SER A 1 176 ? 20.222 4.496 -19.041 1.00 63.72 176 SER A CA 1
ATOM 1390 C C . SER A 1 176 ? 21.224 4.964 -17.957 1.00 63.72 176 SER A C 1
ATOM 1392 O O . SER A 1 176 ? 22.426 4.881 -18.225 1.00 63.72 176 SER A O 1
ATOM 1394 N N . ARG A 1 177 ? 20.810 5.412 -16.740 1.00 54.38 177 ARG A N 1
ATOM 1395 C CA . ARG A 1 177 ? 21.724 5.896 -15.650 1.00 54.38 177 ARG A CA 1
ATOM 1396 C C . ARG A 1 177 ? 21.076 6.270 -14.286 1.00 54.38 177 ARG A C 1
ATOM 1398 O O . ARG A 1 177 ? 20.084 6.973 -14.328 1.00 54.38 177 ARG A O 1
ATOM 1405 N N . ALA A 1 178 ? 21.749 5.931 -13.146 1.00 48.12 178 ALA A N 1
ATOM 1406 C CA . ALA A 1 178 ? 21.540 6.073 -11.643 1.00 48.12 178 ALA A CA 1
ATOM 1407 C C . ALA A 1 178 ? 20.715 7.180 -10.909 1.00 48.12 178 ALA A C 1
ATOM 1409 O O . ALA A 1 178 ? 21.332 8.230 -10.786 1.00 48.12 178 ALA A O 1
ATOM 1410 N N . VAL A 1 179 ? 19.521 6.991 -10.264 1.00 55.59 179 VAL A N 1
ATOM 1411 C CA . VAL A 1 179 ? 18.927 8.054 -9.362 1.00 55.59 179 VAL A CA 1
ATOM 1412 C C . VAL A 1 179 ? 18.227 7.642 -8.016 1.00 55.59 179 VAL A C 1
ATOM 1414 O O . VAL A 1 179 ? 18.223 8.455 -7.096 1.00 55.59 179 VAL A O 1
ATOM 1417 N N . GLY A 1 180 ? 17.702 6.427 -7.775 1.00 58.72 180 GLY A N 1
ATOM 1418 C CA . GLY A 1 180 ? 16.886 6.117 -6.564 1.00 58.72 180 GLY A CA 1
ATOM 1419 C C . GLY A 1 180 ? 16.502 4.635 -6.354 1.00 58.72 180 GLY A C 1
ATOM 1420 O O . GLY A 1 180 ? 17.113 3.774 -6.974 1.00 58.72 180 GLY A O 1
ATOM 1421 N N . ASN A 1 181 ? 15.512 4.310 -5.494 1.00 57.28 181 ASN A N 1
ATOM 1422 C CA . ASN A 1 181 ? 15.023 2.935 -5.202 1.00 57.28 181 ASN A CA 1
ATOM 1423 C C . ASN A 1 181 ? 13.481 2.869 -5.037 1.00 57.28 181 ASN A C 1
ATOM 1425 O O . ASN A 1 181 ? 12.910 3.764 -4.419 1.00 57.28 181 ASN A O 1
ATOM 1429 N N . LEU A 1 182 ? 12.826 1.824 -5.564 1.00 68.38 182 LEU A N 1
ATOM 1430 C CA . LEU A 1 182 ? 11.388 1.531 -5.440 1.00 68.38 182 LEU A CA 1
ATOM 1431 C C . LEU A 1 182 ? 11.150 0.034 -5.256 1.00 68.38 182 LEU A C 1
ATOM 1433 O O . LEU A 1 182 ? 11.812 -0.806 -5.870 1.00 68.38 182 LEU A O 1
ATOM 1437 N N . THR A 1 183 ? 10.142 -0.284 -4.450 1.00 64.81 183 THR A N 1
ATOM 1438 C CA . THR A 1 183 ? 9.661 -1.647 -4.242 1.00 64.81 183 THR A CA 1
ATOM 1439 C C . THR A 1 183 ? 8.402 -1.896 -5.064 1.00 64.81 183 THR A C 1
ATOM 1441 O O . THR A 1 183 ? 7.451 -1.118 -5.002 1.00 64.81 183 THR A O 1
ATOM 1444 N N . ILE A 1 184 ? 8.398 -2.985 -5.830 1.00 82.69 184 ILE A N 1
ATOM 1445 C CA . ILE A 1 184 ? 7.287 -3.413 -6.683 1.00 82.69 184 ILE A CA 1
ATOM 1446 C C . ILE A 1 184 ? 6.951 -4.883 -6.430 1.00 82.69 184 ILE A C 1
ATOM 1448 O O . ILE A 1 184 ? 7.760 -5.657 -5.916 1.00 82.69 184 ILE A O 1
ATOM 1452 N N . ARG A 1 185 ? 5.742 -5.274 -6.831 1.00 68.25 185 ARG A N 1
ATOM 1453 C CA . ARG A 1 185 ? 5.283 -6.663 -6.855 1.00 68.25 185 ARG A CA 1
ATOM 1454 C C . ARG A 1 185 ? 5.389 -7.203 -8.279 1.00 68.25 185 ARG A C 1
ATOM 1456 O O . ARG A 1 185 ? 4.935 -6.539 -9.208 1.00 68.25 185 ARG A O 1
ATOM 1463 N N . ILE A 1 186 ? 5.976 -8.387 -8.445 1.00 66.69 186 ILE A N 1
ATOM 1464 C CA . ILE A 1 186 ? 6.069 -9.068 -9.746 1.00 66.69 186 ILE A CA 1
ATOM 1465 C C . ILE A 1 186 ? 5.051 -10.208 -9.792 1.00 66.69 186 ILE A C 1
ATOM 1467 O O . ILE A 1 186 ? 5.023 -11.048 -8.893 1.00 66.69 186 ILE A O 1
ATOM 1471 N N . GLU A 1 187 ? 4.252 -10.246 -10.858 1.00 55.94 187 GLU A N 1
ATOM 1472 C CA . GLU A 1 187 ? 3.270 -11.298 -11.149 1.00 55.94 187 GLU A CA 1
ATOM 1473 C C . GLU A 1 187 ? 3.486 -11.842 -12.572 1.00 55.94 187 GLU A C 1
ATOM 1475 O O . GLU A 1 187 ? 4.000 -11.129 -13.439 1.00 55.94 187 GLU A O 1
ATOM 1480 N N . GLU A 1 188 ? 3.111 -13.102 -12.817 1.00 49.56 188 GLU A N 1
ATOM 1481 C CA . GLU A 1 188 ? 3.011 -13.646 -14.179 1.00 49.56 188 GLU A CA 1
ATOM 1482 C C . GLU A 1 188 ? 1.733 -13.116 -14.854 1.00 49.56 188 GLU A C 1
ATOM 1484 O O . GLU A 1 188 ? 0.734 -12.864 -14.179 1.00 49.56 188 GLU A O 1
ATOM 1489 N N . LYS A 1 189 ? 1.787 -12.892 -16.171 1.00 45.88 189 LYS A N 1
ATOM 1490 C CA . LYS A 1 189 ? 0.680 -12.322 -16.951 1.00 45.88 189 LYS A CA 1
ATOM 1491 C C . LYS A 1 189 ? -0.291 -13.391 -17.439 1.00 45.88 189 LYS A C 1
ATOM 1493 O O . LYS A 1 189 ? 0.196 -14.458 -17.867 1.00 45.88 189 LYS A O 1
#

Foldseek 3Di:
DDDDDDDDDDDDDPPPDDDPPVNVLVVVLVPDDAVRNQVCVVVVDDPDHDDDDPVLVPDDVVVVLPVPPLVPNDDPPVQLDDFDGDSDDDADQLDPQPPHHHDDPDDDPDDDDDQAGPPPHPDGSVRRDDDDPDDDDFDPDPVRQVCCCVPPNKDKDKDFDDPVNSVDDDDDDDDDDHDGMDIDIDHDD

Mean predicted aligned error: 16.91 Å